Protein AF-E4ZX15-F1 (afdb_monomer_lite)

Structure (mmCIF, N/CA/C/O backbone):
data_AF-E4ZX15-F1
#
_entry.id   AF-E4ZX15-F1
#
loop_
_atom_site.group_PDB
_atom_site.id
_atom_site.type_symbol
_atom_site.label_atom_id
_atom_site.label_alt_id
_atom_site.label_comp_id
_atom_site.label_asym_id
_atom_site.label_entity_id
_atom_site.label_seq_id
_atom_site.pdbx_PDB_ins_code
_atom_site.Cartn_x
_atom_site.Cartn_y
_atom_site.Cartn_z
_atom_site.occupancy
_atom_site.B_iso_or_equiv
_atom_site.auth_seq_id
_atom_site.auth_comp_id
_atom_site.auth_asym_id
_atom_site.auth_atom_id
_atom_site.pdbx_PDB_model_num
ATOM 1 N N . MET A 1 1 ? 20.897 12.368 24.350 1.00 43.84 1 MET A N 1
ATOM 2 C CA . MET A 1 1 ? 19.955 13.493 24.181 1.00 43.84 1 MET A CA 1
ATOM 3 C C . MET A 1 1 ? 19.300 13.450 22.805 1.00 43.84 1 MET A C 1
ATOM 5 O O . MET A 1 1 ? 18.087 13.381 22.788 1.00 43.84 1 MET A O 1
ATOM 9 N N . ALA A 1 2 ? 20.048 13.284 21.706 1.00 43.22 2 ALA A N 1
ATOM 10 C CA . ALA A 1 2 ? 19.483 13.157 20.349 1.00 43.22 2 ALA A CA 1
ATOM 11 C C . ALA A 1 2 ? 18.476 11.998 20.122 1.00 43.22 2 ALA A C 1
ATOM 13 O O . ALA A 1 2 ? 17.538 12.157 19.352 1.00 43.22 2 ALA A O 1
ATOM 14 N N . GLN A 1 3 ? 18.641 10.848 20.795 1.00 33.16 3 GLN A N 1
ATOM 15 C CA . GLN A 1 3 ? 17.731 9.695 20.651 1.00 33.16 3 GLN A CA 1
ATOM 16 C C . GLN A 1 3 ? 16.353 9.931 21.302 1.00 33.16 3 GLN A C 1
ATOM 18 O O . GLN A 1 3 ? 15.339 9.491 20.790 1.00 33.16 3 GLN A O 1
ATOM 23 N N . ALA A 1 4 ? 16.313 10.660 22.421 1.00 35.94 4 ALA A N 1
ATOM 24 C CA . ALA A 1 4 ? 15.062 10.930 23.132 1.00 35.94 4 ALA A CA 1
ATOM 25 C C . ALA A 1 4 ? 14.226 12.013 22.428 1.00 35.94 4 ALA A C 1
ATOM 27 O O . ALA A 1 4 ? 13.005 11.924 22.418 1.00 35.94 4 ALA A O 1
ATOM 28 N N . GLU A 1 5 ? 14.884 12.994 21.794 1.00 37.41 5 GLU A N 1
ATOM 29 C CA . GLU A 1 5 ? 14.212 13.991 20.946 1.00 37.41 5 GLU A CA 1
ATOM 30 C C . GLU A 1 5 ? 13.582 13.348 19.706 1.00 37.41 5 GLU A C 1
ATOM 32 O O . GLU A 1 5 ? 12.468 13.702 19.341 1.00 37.41 5 GLU A O 1
ATOM 37 N N . THR A 1 6 ? 14.248 12.366 19.089 1.00 49.47 6 THR A N 1
ATOM 38 C CA . THR A 1 6 ? 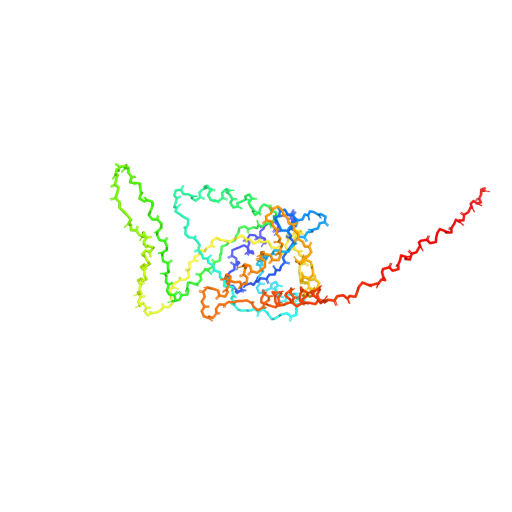13.695 11.643 17.932 1.00 49.47 6 THR A CA 1
ATOM 39 C C . THR A 1 6 ? 12.515 10.750 18.316 1.00 49.47 6 THR A C 1
ATOM 41 O O . THR A 1 6 ? 11.537 10.703 17.575 1.00 49.47 6 THR A O 1
ATOM 44 N N . ASP A 1 7 ? 12.554 10.114 19.489 1.00 39.72 7 ASP A N 1
ATOM 45 C CA . ASP A 1 7 ? 11.459 9.272 19.985 1.00 39.72 7 ASP A CA 1
ATOM 46 C C . ASP A 1 7 ? 10.204 10.092 20.369 1.00 39.72 7 ASP A C 1
ATOM 48 O O . ASP A 1 7 ? 9.082 9.676 20.074 1.00 39.72 7 ASP A O 1
ATOM 52 N N . GLU A 1 8 ? 10.362 11.278 20.976 1.00 44.56 8 GLU A N 1
ATOM 53 C CA . GLU A 1 8 ? 9.238 12.188 21.280 1.00 44.56 8 GLU A CA 1
ATOM 54 C C . GLU A 1 8 ? 8.624 12.800 20.016 1.00 44.56 8 GLU A C 1
ATOM 56 O O . GLU A 1 8 ? 7.400 12.915 19.907 1.00 44.56 8 GLU A O 1
ATOM 61 N N . GLN A 1 9 ? 9.457 13.150 19.036 1.00 48.94 9 GLN A N 1
ATOM 62 C CA . GLN A 1 9 ? 9.001 13.684 17.754 1.00 48.94 9 GLN A CA 1
ATOM 63 C C . GLN A 1 9 ? 8.236 12.617 16.958 1.00 48.94 9 GLN A C 1
ATOM 65 O O . GLN A 1 9 ? 7.168 12.902 16.420 1.00 48.94 9 GLN A O 1
ATOM 70 N N . HIS A 1 10 ? 8.699 11.363 17.006 1.00 42.91 10 HIS A N 1
ATOM 71 C CA . HIS A 1 10 ? 8.007 10.215 16.424 1.00 42.91 10 HIS A CA 1
ATOM 72 C C . HIS A 1 10 ? 6.658 9.930 17.103 1.00 42.91 10 HIS A C 1
ATOM 74 O O . HIS A 1 10 ? 5.668 9.661 16.428 1.00 42.91 10 HIS A O 1
ATOM 80 N N . ALA A 1 11 ? 6.583 10.024 18.435 1.00 44.97 11 ALA A N 1
ATOM 81 C CA . ALA A 1 11 ? 5.337 9.840 19.183 1.00 44.97 11 ALA A CA 1
ATOM 82 C C . ALA A 1 11 ? 4.295 10.936 18.888 1.00 44.97 11 ALA A C 1
ATOM 84 O O . ALA A 1 11 ? 3.103 10.646 18.790 1.00 44.97 11 ALA A O 1
ATOM 85 N N . HIS A 1 12 ? 4.734 12.181 18.696 1.00 52.91 12 HIS A N 1
ATOM 86 C CA . HIS A 1 12 ? 3.853 13.280 18.299 1.00 52.91 12 HIS A CA 1
ATOM 87 C C . HIS A 1 12 ? 3.396 13.158 16.835 1.00 52.91 12 HIS A C 1
ATOM 89 O O . HIS A 1 12 ? 2.226 13.390 16.533 1.00 52.91 12 HIS A O 1
ATOM 95 N N . GLU A 1 13 ? 4.287 12.747 15.925 1.00 49.19 13 GLU A N 1
ATOM 96 C CA . GLU A 1 13 ? 3.916 12.376 14.552 1.00 49.19 13 GLU A CA 1
ATOM 97 C C . GLU A 1 13 ? 2.889 11.238 14.540 1.00 49.19 13 GLU A C 1
ATOM 99 O O . GLU A 1 13 ? 2.007 11.237 13.685 1.00 49.19 13 GLU A O 1
ATOM 104 N N . ILE A 1 14 ? 2.960 10.317 15.512 1.00 48.56 14 ILE A N 1
ATOM 105 C CA . ILE A 1 14 ? 2.021 9.203 15.650 1.00 48.56 14 ILE A CA 1
ATOM 106 C C . ILE A 1 14 ? 0.605 9.660 16.037 1.00 48.56 14 ILE A C 1
ATOM 108 O O . ILE A 1 14 ? -0.391 9.209 15.470 1.00 48.56 14 ILE A O 1
ATOM 112 N N . GLU A 1 15 ? 0.487 10.558 17.015 1.00 50.06 15 GLU A N 1
ATOM 113 C CA . GLU A 1 15 ? -0.823 11.038 17.475 1.00 50.06 15 GLU A CA 1
ATOM 114 C C . GLU A 1 15 ? -1.482 12.023 16.500 1.00 50.06 15 GLU A C 1
ATOM 116 O O . GLU A 1 15 ? -2.710 12.083 16.447 1.00 50.06 15 GLU A O 1
ATOM 121 N N . ALA A 1 16 ? -0.689 12.752 15.708 1.00 52.84 16 ALA A N 1
ATOM 122 C CA . ALA A 1 16 ? -1.181 13.684 14.692 1.00 52.84 16 ALA A CA 1
ATOM 123 C C . ALA A 1 16 ? -1.513 13.014 13.342 1.00 52.84 16 ALA A C 1
ATOM 125 O O . ALA A 1 16 ? -2.129 13.643 12.473 1.00 52.84 16 ALA A O 1
ATOM 126 N N . PHE A 1 17 ? -1.098 11.757 13.142 1.00 46.78 17 PHE A N 1
ATOM 127 C CA . PHE A 1 17 ? -1.321 11.030 11.895 1.00 46.78 17 PHE A CA 1
ATOM 128 C C . PHE A 1 17 ? -2.824 10.775 11.680 1.00 46.78 17 PHE A C 1
ATOM 130 O O . PHE A 1 17 ? -3.471 10.121 12.498 1.00 46.78 17 PHE A O 1
ATOM 137 N N . GLY A 1 18 ? -3.397 11.277 10.579 1.00 45.66 18 GLY A N 1
ATOM 138 C CA . GLY A 1 18 ? -4.831 11.160 10.289 1.00 45.66 18 GLY A CA 1
ATOM 139 C C . GLY A 1 18 ? -5.700 12.384 10.558 1.00 45.66 18 GLY A C 1
ATOM 140 O O . GLY A 1 18 ? -6.861 12.394 10.152 1.00 45.66 18 GLY A O 1
ATOM 141 N N . GLU A 1 19 ? -5.180 13.440 11.187 1.00 52.03 19 GLU A N 1
ATOM 142 C CA . GLU A 1 19 ? -5.943 14.690 11.353 1.00 52.03 19 GLU A CA 1
ATOM 143 C C . GLU A 1 19 ? -5.899 15.606 10.115 1.00 52.03 19 GLU A C 1
ATOM 145 O O . GLU A 1 19 ? -6.663 16.569 10.035 1.00 52.03 19 GLU A O 1
ATOM 150 N N . LYS A 1 20 ? -5.006 15.335 9.152 1.00 48.12 20 LYS A N 1
ATOM 151 C CA . LYS A 1 20 ? -4.665 16.265 8.061 1.00 48.12 20 LYS A CA 1
ATOM 152 C C . LYS A 1 20 ? -4.503 15.587 6.698 1.00 48.12 20 LYS A C 1
ATOM 154 O O . LYS A 1 20 ? -3.483 15.802 6.053 1.00 48.12 20 LYS A O 1
ATOM 159 N N . ASP A 1 21 ? -5.513 14.824 6.283 1.00 46.50 21 ASP A N 1
ATOM 160 C CA . ASP A 1 21 ? -5.619 14.149 4.981 1.00 46.50 21 ASP A CA 1
ATOM 161 C C . ASP A 1 21 ? -4.369 13.302 4.616 1.00 46.50 21 ASP A C 1
ATOM 163 O O . ASP A 1 21 ? -3.310 13.814 4.262 1.00 46.50 21 ASP A O 1
ATOM 167 N N . ASP A 1 22 ? -4.477 11.976 4.689 1.00 55.69 22 ASP A N 1
ATOM 168 C CA . ASP A 1 22 ? -3.354 11.062 4.408 1.00 55.69 22 ASP A CA 1
ATOM 169 C C . ASP A 1 22 ? -3.411 10.518 2.966 1.00 55.69 22 ASP A C 1
ATOM 171 O O . ASP A 1 22 ? -4.500 10.467 2.389 1.00 55.69 22 ASP A O 1
ATOM 175 N N . PHE A 1 23 ? -2.272 10.072 2.401 1.00 56.72 23 PHE A N 1
ATOM 176 C CA . PHE A 1 23 ? -2.131 9.605 0.999 1.00 56.72 23 PHE A CA 1
ATOM 177 C C . PHE A 1 23 ? -1.243 8.383 0.826 1.00 56.72 23 PHE A C 1
ATOM 179 O O . PHE A 1 23 ? -0.447 8.072 1.703 1.00 56.72 23 PHE A O 1
ATOM 186 N N . TRP A 1 24 ? -1.334 7.728 -0.336 1.00 52.00 24 TRP A N 1
ATOM 187 C CA . TRP A 1 24 ? -0.510 6.570 -0.680 1.00 52.00 24 TRP A CA 1
ATOM 188 C C . TRP A 1 24 ? 0.796 6.946 -1.376 1.00 52.00 24 TRP A C 1
ATOM 190 O O . TRP A 1 24 ? 0.823 7.781 -2.276 1.00 52.00 24 TRP A O 1
ATOM 200 N N . ILE A 1 25 ? 1.859 6.221 -1.038 1.00 51.66 25 ILE A N 1
ATOM 201 C CA . ILE A 1 25 ? 3.085 6.148 -1.833 1.00 51.66 25 ILE A CA 1
ATOM 202 C C . ILE A 1 25 ? 3.559 4.692 -1.881 1.00 51.66 25 ILE A C 1
ATOM 204 O O . ILE A 1 25 ? 3.346 3.929 -0.940 1.00 51.66 25 ILE A O 1
ATOM 208 N N . PHE A 1 26 ? 4.176 4.262 -2.979 1.00 55.59 26 PHE A N 1
ATOM 209 C CA . PHE A 1 26 ? 4.672 2.889 -3.106 1.00 55.59 26 PHE A CA 1
ATOM 210 C C . PHE A 1 26 ? 6.066 2.757 -2.473 1.00 55.59 26 PHE A C 1
ATOM 212 O O . PHE A 1 26 ? 7.065 3.217 -3.025 1.00 55.59 26 PHE A O 1
ATOM 219 N N . GLY A 1 27 ? 6.129 2.104 -1.314 1.00 55.69 27 GLY A N 1
ATOM 220 C CA . GLY A 1 27 ? 7.349 1.715 -0.610 1.00 55.69 27 GLY A CA 1
ATOM 221 C C . GLY A 1 27 ? 7.975 0.418 -1.136 1.00 55.69 27 GLY A C 1
ATOM 222 O O . GLY A 1 27 ? 7.467 -0.233 -2.050 1.00 55.69 27 GLY A O 1
ATOM 223 N N . TYR A 1 28 ? 9.117 0.050 -0.566 1.00 57.28 28 TYR A N 1
ATOM 224 C CA . TYR A 1 28 ? 9.873 -1.166 -0.872 1.00 57.28 28 TYR A CA 1
ATOM 225 C C . TYR A 1 28 ? 9.271 -2.395 -0.163 1.00 57.28 28 TYR A C 1
ATOM 227 O O . TYR A 1 28 ? 8.769 -2.283 0.951 1.00 57.28 28 TYR A O 1
ATOM 235 N N . GLY A 1 29 ? 9.319 -3.575 -0.793 1.00 66.19 29 GLY A N 1
ATOM 236 C CA . GLY A 1 29 ? 8.893 -4.829 -0.156 1.00 66.19 29 GLY A CA 1
ATOM 237 C C . GLY A 1 29 ? 9.655 -6.046 -0.680 1.00 66.19 29 GLY A C 1
ATOM 238 O O . GLY A 1 29 ? 9.540 -6.386 -1.855 1.00 66.19 29 GLY A O 1
ATOM 239 N N . GLU A 1 30 ? 10.411 -6.721 0.182 1.00 76.75 30 GLU A N 1
ATOM 240 C CA . GLU A 1 30 ? 11.356 -7.785 -0.206 1.00 76.75 30 GLU A CA 1
ATOM 241 C C . GLU A 1 30 ? 10.983 -9.197 0.262 1.00 76.75 30 GLU A C 1
ATOM 243 O O . GLU A 1 30 ? 11.665 -10.151 -0.081 1.00 76.75 30 GLU A O 1
ATOM 248 N N . ASP A 1 31 ? 9.906 -9.360 1.024 1.00 75.81 31 ASP A N 1
ATOM 249 C CA . ASP A 1 31 ? 9.558 -10.632 1.675 1.00 75.81 31 ASP A CA 1
ATOM 250 C C . ASP A 1 31 ? 8.148 -11.139 1.333 1.00 75.81 31 ASP A C 1
ATOM 252 O O . ASP A 1 31 ? 7.800 -12.293 1.590 1.00 75.81 31 ASP A O 1
ATOM 256 N N . HIS A 1 32 ? 7.340 -10.299 0.686 1.00 81.69 32 HIS A N 1
ATOM 257 C CA . HIS A 1 32 ? 6.004 -10.660 0.218 1.00 81.69 32 HIS A CA 1
ATOM 258 C C . HIS A 1 32 ? 5.884 -10.618 -1.301 1.00 81.69 32 HIS A C 1
ATOM 260 O O . HIS A 1 32 ? 5.546 -11.620 -1.932 1.00 81.69 32 HIS A O 1
ATOM 266 N N . ARG A 1 33 ? 6.127 -9.446 -1.896 1.00 91.19 33 ARG A N 1
ATOM 267 C CA . ARG A 1 33 ? 5.926 -9.175 -3.332 1.00 91.19 33 ARG A CA 1
ATOM 268 C C . ARG A 1 33 ? 7.235 -9.020 -4.109 1.00 91.19 33 ARG A C 1
ATOM 270 O O . ARG A 1 33 ? 7.204 -8.699 -5.290 1.00 91.19 33 ARG A O 1
ATOM 277 N N . GLY A 1 34 ? 8.362 -9.290 -3.465 1.00 90.50 34 GLY A N 1
ATOM 278 C CA . GLY A 1 34 ? 9.684 -9.343 -4.074 1.00 90.50 34 GLY A CA 1
ATOM 279 C C . GLY A 1 34 ? 10.604 -10.280 -3.304 1.00 90.50 34 GLY A C 1
ATOM 280 O O . GLY A 1 34 ? 10.134 -11.070 -2.484 1.00 90.50 34 GLY A O 1
ATOM 281 N N . THR A 1 35 ? 11.896 -10.155 -3.579 1.00 89.81 35 THR A N 1
ATOM 282 C CA . THR A 1 35 ? 13.005 -10.749 -2.816 1.00 89.81 35 THR A CA 1
ATOM 283 C C . THR A 1 35 ? 14.019 -9.653 -2.463 1.00 89.81 35 THR A C 1
ATOM 285 O O . THR A 1 35 ? 13.933 -8.567 -3.044 1.00 89.81 35 THR A O 1
ATOM 288 N N . PRO A 1 36 ? 15.003 -9.897 -1.579 1.00 88.62 36 PRO A N 1
ATOM 289 C CA . PRO A 1 36 ? 16.082 -8.934 -1.334 1.00 88.62 36 PRO A CA 1
ATOM 290 C C . PRO A 1 36 ? 16.848 -8.535 -2.609 1.00 88.62 36 PRO A C 1
ATOM 292 O O . PRO A 1 36 ? 17.244 -7.386 -2.779 1.00 88.62 36 PRO A O 1
ATOM 295 N N . GLU A 1 37 ? 17.020 -9.464 -3.553 1.00 88.88 37 GLU A N 1
ATOM 296 C CA . GLU A 1 37 ? 17.718 -9.231 -4.827 1.00 88.88 37 GLU A CA 1
ATOM 297 C C . GLU A 1 37 ? 16.820 -8.570 -5.886 1.00 88.88 37 GLU A C 1
ATOM 299 O O . GLU A 1 37 ? 17.302 -7.863 -6.773 1.00 88.88 37 GLU A O 1
ATOM 304 N N . ALA A 1 38 ? 15.508 -8.803 -5.807 1.00 87.44 38 ALA A N 1
ATOM 305 C CA . ALA A 1 38 ? 14.502 -8.277 -6.721 1.00 87.44 38 ALA A CA 1
ATOM 306 C C . ALA A 1 38 ? 13.302 -7.727 -5.928 1.00 87.44 38 ALA A C 1
ATOM 308 O O . ALA A 1 38 ? 12.227 -8.341 -5.898 1.00 87.44 38 ALA A O 1
ATOM 309 N N . PRO A 1 39 ? 13.462 -6.569 -5.265 1.00 91.50 39 PRO A N 1
ATOM 310 C CA . PRO A 1 39 ? 12.451 -6.052 -4.360 1.00 91.50 39 PRO A CA 1
ATOM 311 C C . PRO A 1 39 ? 11.198 -5.620 -5.114 1.00 91.50 39 PRO A C 1
ATOM 313 O O . PRO A 1 39 ? 11.246 -5.026 -6.197 1.00 91.50 39 PRO A O 1
ATOM 316 N N . GLY A 1 40 ? 10.056 -5.906 -4.511 1.00 93.00 40 GLY A N 1
ATOM 317 C CA . GLY A 1 40 ? 8.755 -5.433 -4.935 1.00 93.00 40 GLY A CA 1
ATOM 318 C C . GLY A 1 40 ? 8.487 -4.006 -4.471 1.00 93.00 40 GLY A C 1
ATOM 319 O O . GLY A 1 40 ? 9.346 -3.297 -3.930 1.00 93.00 40 GLY A O 1
ATOM 320 N N . ARG A 1 41 ? 7.258 -3.580 -4.729 1.00 93.62 41 ARG A N 1
ATOM 321 C CA . ARG A 1 41 ? 6.684 -2.287 -4.402 1.00 93.62 41 ARG A CA 1
ATOM 322 C C . ARG A 1 41 ? 5.292 -2.500 -3.830 1.00 93.62 41 ARG A C 1
ATOM 324 O O . ARG A 1 41 ? 4.438 -3.121 -4.465 1.00 93.62 41 ARG A O 1
ATOM 331 N N . VAL A 1 42 ? 5.084 -2.006 -2.621 1.00 90.44 42 VAL A N 1
ATOM 332 C CA . VAL A 1 42 ? 3.824 -2.104 -1.874 1.00 90.44 42 VAL A CA 1
ATOM 333 C C . VAL A 1 42 ? 3.439 -0.720 -1.382 1.00 90.44 42 VAL A C 1
ATOM 335 O O . VAL A 1 42 ? 4.309 0.124 -1.215 1.00 90.44 42 VAL A O 1
ATOM 338 N N . VAL A 1 43 ? 2.154 -0.447 -1.186 1.00 90.12 43 VAL A N 1
ATOM 339 C CA . VAL A 1 43 ? 1.725 0.882 -0.735 1.00 90.12 43 VAL A CA 1
ATOM 340 C C . VAL A 1 43 ? 2.029 1.091 0.747 1.00 90.12 43 VAL A C 1
ATOM 342 O O . VAL A 1 43 ? 1.876 0.179 1.554 1.00 90.12 43 VAL A O 1
ATOM 345 N N . THR A 1 44 ? 2.392 2.315 1.100 1.00 88.38 44 THR A N 1
ATOM 346 C CA . THR A 1 44 ? 2.378 2.854 2.460 1.00 88.38 44 THR A CA 1
ATOM 347 C C . THR A 1 44 ? 1.621 4.180 2.456 1.00 88.38 44 THR A C 1
ATOM 349 O O . THR A 1 44 ? 1.329 4.727 1.390 1.00 88.38 44 THR A O 1
ATOM 352 N N . LEU A 1 45 ? 1.287 4.684 3.641 1.00 86.69 45 LEU A N 1
ATOM 353 C CA . LEU A 1 45 ? 0.653 5.983 3.817 1.00 86.69 45 LEU A CA 1
ATOM 354 C C . LEU A 1 45 ? 1.681 7.047 4.218 1.00 86.69 45 LEU A C 1
ATOM 356 O O . LEU A 1 45 ? 2.584 6.780 5.006 1.00 86.69 45 LEU A O 1
ATOM 360 N N . ILE A 1 46 ? 1.518 8.265 3.715 1.00 85.44 46 ILE A N 1
ATOM 361 C CA . ILE A 1 46 ? 2.258 9.450 4.155 1.00 85.44 46 ILE A CA 1
ATOM 362 C C . ILE A 1 46 ? 1.296 10.609 4.402 1.00 85.44 46 ILE A C 1
ATOM 364 O O . ILE A 1 46 ? 0.243 10.702 3.771 1.00 85.44 46 ILE A O 1
ATOM 368 N N . SER A 1 47 ? 1.653 11.486 5.338 1.00 83.88 47 SER A N 1
ATOM 369 C CA . SER A 1 47 ? 0.857 12.674 5.649 1.00 83.88 47 SER A CA 1
ATOM 370 C C . SER A 1 47 ? 0.915 13.693 4.507 1.00 83.88 47 SER A C 1
ATOM 372 O O . SER A 1 47 ? 1.915 13.765 3.782 1.00 83.88 47 SER A O 1
ATOM 374 N N . LYS A 1 48 ? -0.117 14.544 4.380 1.00 83.19 48 LYS A N 1
ATOM 375 C CA . LYS A 1 48 ? -0.104 15.686 3.447 1.00 83.19 48 LYS A CA 1
ATOM 376 C C . LYS A 1 48 ? 1.143 16.556 3.604 1.00 83.19 48 LYS A C 1
ATOM 378 O O . LYS A 1 48 ? 1.741 16.960 2.615 1.00 83.19 48 LYS A O 1
ATOM 383 N N . GLU A 1 49 ? 1.522 16.828 4.850 1.00 85.06 49 GLU A N 1
ATOM 384 C CA . GLU A 1 49 ? 2.674 17.666 5.182 1.00 85.06 49 GLU A CA 1
ATOM 385 C C . GLU A 1 49 ? 3.974 17.078 4.639 1.00 85.06 49 GLU A C 1
ATOM 387 O O . GLU A 1 49 ? 4.761 17.802 4.038 1.00 85.06 49 GLU A O 1
ATOM 392 N N . HIS A 1 50 ? 4.175 15.763 4.777 1.00 85.50 50 HIS A N 1
ATOM 393 C CA . HIS A 1 50 ? 5.336 15.114 4.185 1.00 85.50 50 HIS A CA 1
ATOM 394 C C . HIS A 1 50 ? 5.252 15.110 2.657 1.00 85.50 50 HIS A C 1
ATOM 396 O O . HIS A 1 50 ? 6.243 15.423 2.003 1.00 85.50 50 HIS A O 1
ATOM 402 N N . TRP A 1 51 ? 4.076 14.831 2.081 1.00 85.75 51 TRP A N 1
ATOM 403 C CA . TRP A 1 51 ? 3.873 14.899 0.630 1.00 85.75 51 TRP A CA 1
ATOM 404 C C . TRP A 1 51 ? 4.280 16.255 0.051 1.00 85.75 51 TRP A C 1
ATOM 406 O O . TRP A 1 51 ? 4.942 16.302 -0.977 1.00 85.75 51 TRP A O 1
ATOM 416 N N . ASP A 1 52 ? 3.927 17.360 0.708 1.00 87.81 52 ASP A N 1
ATOM 417 C CA . ASP A 1 52 ? 4.258 18.711 0.234 1.00 87.81 52 ASP A CA 1
ATOM 418 C C . ASP A 1 52 ? 5.764 19.012 0.213 1.00 87.81 52 ASP A C 1
ATOM 420 O O . ASP A 1 52 ? 6.188 19.991 -0.402 1.00 87.81 52 ASP A O 1
ATOM 424 N N . THR A 1 53 ? 6.581 18.170 0.851 1.00 89.50 53 THR A N 1
ATOM 425 C CA . THR A 1 53 ? 8.048 18.230 0.755 1.00 89.50 53 THR A CA 1
ATOM 426 C C . THR A 1 53 ? 8.615 17.418 -0.412 1.00 89.50 53 THR A C 1
ATOM 428 O O . THR A 1 53 ? 9.798 17.548 -0.727 1.00 89.50 53 THR A O 1
ATOM 431 N N . LEU A 1 54 ? 7.794 16.576 -1.041 1.00 86.62 54 LEU A N 1
ATOM 432 C CA . LEU A 1 54 ? 8.180 15.660 -2.105 1.00 86.62 54 LEU A CA 1
ATOM 433 C C . LEU A 1 54 ? 7.854 16.239 -3.489 1.00 86.62 54 LEU A C 1
ATOM 435 O O . LEU A 1 54 ? 6.841 16.905 -3.689 1.00 86.62 54 LEU A O 1
ATOM 439 N N . GLU A 1 55 ? 8.701 15.931 -4.469 1.00 86.88 55 GLU A N 1
ATOM 440 C CA . GLU A 1 55 ? 8.444 16.227 -5.880 1.00 86.88 55 GLU A CA 1
ATOM 441 C C . GLU A 1 55 ? 7.892 14.964 -6.556 1.00 86.88 55 GLU A C 1
ATOM 443 O O . GLU A 1 55 ? 8.638 14.033 -6.861 1.00 86.88 55 GLU A O 1
ATOM 448 N N . ASP A 1 56 ? 6.572 14.910 -6.748 1.00 85.44 56 ASP A N 1
ATOM 449 C CA . ASP A 1 56 ? 5.870 13.801 -7.407 1.00 85.44 56 ASP A CA 1
ATOM 450 C C . ASP A 1 56 ? 5.073 14.307 -8.619 1.00 85.44 56 ASP A C 1
ATOM 452 O O . ASP A 1 56 ? 4.680 15.473 -8.700 1.00 85.44 56 ASP A O 1
ATOM 456 N N . THR A 1 57 ? 4.842 13.423 -9.589 1.00 84.31 57 THR A N 1
ATOM 457 C CA . THR A 1 57 ? 4.088 13.735 -10.810 1.00 84.31 57 THR A CA 1
ATOM 458 C C . THR A 1 57 ? 2.580 13.810 -10.583 1.00 84.31 57 THR A C 1
ATOM 460 O O . THR A 1 57 ? 1.870 14.398 -11.399 1.00 84.31 57 THR A O 1
ATOM 463 N N . HIS A 1 58 ? 2.080 13.184 -9.520 1.00 85.75 58 HIS A N 1
ATOM 464 C CA . HIS A 1 58 ? 0.668 13.172 -9.165 1.00 85.75 58 HIS A CA 1
ATOM 465 C C . HIS A 1 58 ? 0.334 14.330 -8.228 1.00 85.75 58 HIS A C 1
ATOM 467 O O . HIS A 1 58 ? 1.186 14.863 -7.520 1.00 85.75 58 HIS A O 1
ATOM 473 N N . GLN A 1 59 ? -0.936 14.719 -8.198 1.00 82.38 59 GLN A N 1
ATOM 474 C CA . GLN A 1 59 ? -1.423 15.630 -7.169 1.00 82.38 59 GLN A CA 1
ATOM 475 C C . GLN A 1 59 ? -1.753 14.832 -5.907 1.00 82.38 59 GLN A C 1
ATOM 477 O O . GLN A 1 59 ? -2.273 13.719 -5.990 1.00 82.38 59 GLN A O 1
ATOM 482 N N . ALA A 1 60 ? -1.493 15.415 -4.736 1.00 78.25 60 ALA A N 1
ATOM 483 C CA . ALA A 1 60 ? -2.049 14.876 -3.501 1.00 78.25 60 ALA A CA 1
ATOM 484 C C . ALA A 1 60 ? -3.577 14.867 -3.599 1.00 78.25 60 ALA A C 1
ATOM 486 O O . ALA A 1 60 ? -4.176 15.832 -4.083 1.00 78.25 60 ALA A O 1
ATOM 487 N N . THR A 1 61 ? -4.215 13.804 -3.114 1.00 78.19 61 THR A N 1
ATOM 488 C CA . THR A 1 61 ? -5.677 13.788 -3.012 1.00 78.19 61 THR A CA 1
ATOM 489 C C . THR A 1 61 ? -6.100 14.544 -1.736 1.00 78.19 61 THR A C 1
ATOM 491 O O . THR A 1 61 ? -5.316 15.300 -1.169 1.00 78.19 61 THR A O 1
ATOM 494 N N . HIS A 1 62 ? -7.337 14.388 -1.261 1.00 77.38 62 HIS A N 1
ATOM 495 C CA . HIS A 1 62 ? -7.761 14.894 0.063 1.00 77.38 62 HIS A CA 1
ATOM 496 C C . HIS A 1 62 ? -8.235 13.776 0.998 1.00 77.38 62 HIS A C 1
ATOM 498 O O . HIS A 1 62 ? -8.748 14.031 2.080 1.00 77.38 62 HIS A O 1
ATOM 504 N N . ARG A 1 63 ? -8.191 12.523 0.541 1.00 85.19 63 ARG A N 1
ATOM 505 C CA . ARG A 1 63 ? -8.632 11.365 1.313 1.00 85.19 63 ARG A CA 1
ATOM 506 C C . ARG A 1 63 ? -8.051 10.094 0.733 1.00 85.19 63 ARG A C 1
ATOM 508 O O . ARG A 1 63 ? -7.898 9.970 -0.479 1.00 85.19 63 ARG A O 1
ATOM 515 N N . VAL A 1 64 ? -7.918 9.103 1.597 1.00 88.31 64 VAL A N 1
ATOM 516 C CA . VAL A 1 64 ? -7.640 7.726 1.212 1.00 88.31 64 VAL A CA 1
ATOM 517 C C . VAL A 1 64 ? -8.893 6.878 1.374 1.00 88.31 64 VAL A 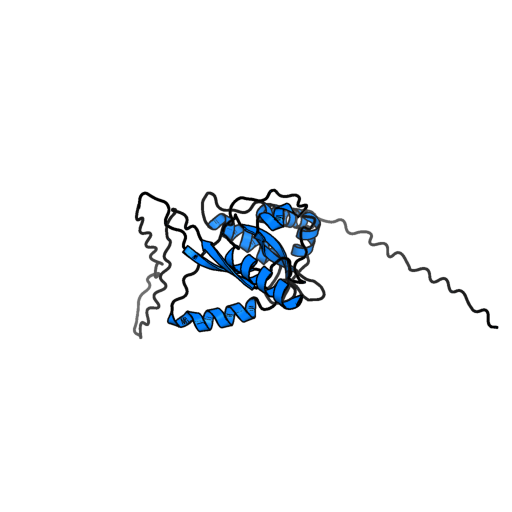C 1
ATOM 519 O O . VAL A 1 64 ? -9.545 6.878 2.420 1.00 88.31 64 VAL A O 1
ATOM 522 N N . TRP A 1 65 ? -9.228 6.134 0.323 1.00 91.12 65 TRP A N 1
ATOM 523 C CA . TRP A 1 65 ? -10.272 5.119 0.378 1.00 91.12 65 TRP A CA 1
ATOM 524 C C . TRP A 1 65 ? -9.717 3.816 0.947 1.00 91.12 65 TRP A C 1
ATOM 526 O O . TRP A 1 65 ? -8.638 3.361 0.578 1.00 91.12 65 TRP A O 1
ATOM 536 N N . GLY A 1 66 ? -10.480 3.189 1.835 1.00 91.06 66 GLY A N 1
ATOM 537 C CA . GLY A 1 66 ? -10.103 1.926 2.452 1.00 91.06 66 GLY A CA 1
ATOM 538 C C . GLY A 1 66 ? -11.278 1.265 3.159 1.00 91.06 66 GLY A C 1
ATOM 539 O O . GLY A 1 66 ? -12.425 1.702 3.050 1.00 91.06 66 GLY A O 1
ATOM 540 N N . ALA A 1 67 ? -10.982 0.208 3.907 1.00 90.44 67 ALA A N 1
ATOM 541 C CA . ALA A 1 67 ? -11.958 -0.506 4.716 1.00 90.44 67 ALA A CA 1
ATOM 542 C C . ALA A 1 67 ? -11.476 -0.603 6.165 1.00 90.44 67 ALA A C 1
ATOM 544 O O . ALA A 1 67 ? -10.326 -0.953 6.423 1.00 90.44 67 ALA A O 1
ATOM 545 N N . ALA A 1 68 ? -12.382 -0.346 7.107 1.00 88.06 68 ALA A N 1
ATOM 546 C CA . ALA A 1 68 ? -12.152 -0.594 8.522 1.00 88.06 68 ALA A CA 1
ATOM 547 C C . ALA A 1 68 ? -12.712 -1.969 8.913 1.00 88.06 68 ALA A C 1
ATOM 549 O O . ALA A 1 68 ? -13.874 -2.282 8.648 1.00 88.06 68 ALA A O 1
ATOM 550 N N . TYR A 1 69 ? -11.895 -2.780 9.585 1.00 86.69 69 TYR A N 1
ATOM 551 C CA . TYR A 1 69 ? -12.287 -4.104 10.065 1.00 86.69 69 TYR A CA 1
ATOM 552 C C . TYR A 1 69 ? -12.516 -4.078 11.574 1.00 86.69 69 TYR A C 1
ATOM 554 O O . TYR A 1 69 ? -11.637 -3.702 12.348 1.00 86.69 69 TYR A O 1
ATOM 562 N N . HIS A 1 70 ? -13.691 -4.529 12.013 1.00 87.19 70 HIS A N 1
ATOM 563 C CA . HIS A 1 70 ? -13.958 -4.740 13.431 1.00 87.19 70 HIS A CA 1
ATOM 564 C C . HIS A 1 70 ? -13.463 -6.125 13.859 1.00 87.19 70 HIS A C 1
ATOM 566 O O . HIS A 1 70 ? -14.002 -7.150 13.435 1.00 87.19 70 HIS A O 1
ATOM 572 N N . ILE A 1 71 ? -12.458 -6.153 14.732 1.00 82.31 71 ILE A N 1
ATOM 573 C CA . ILE A 1 71 ? -11.948 -7.389 15.326 1.00 82.31 71 ILE A CA 1
ATOM 574 C C . ILE A 1 71 ? -12.747 -7.676 16.605 1.00 82.31 71 ILE A C 1
ATOM 576 O O . ILE A 1 71 ? -12.707 -6.870 17.538 1.00 82.31 71 ILE A O 1
ATOM 580 N N . PRO A 1 72 ? -13.453 -8.820 16.706 1.00 85.44 72 PRO A N 1
ATOM 581 C CA . PRO A 1 72 ? -14.147 -9.187 17.933 1.00 85.44 72 PRO A CA 1
ATOM 582 C C . PRO A 1 72 ? -13.183 -9.209 19.119 1.00 85.44 72 PRO A C 1
ATOM 584 O O 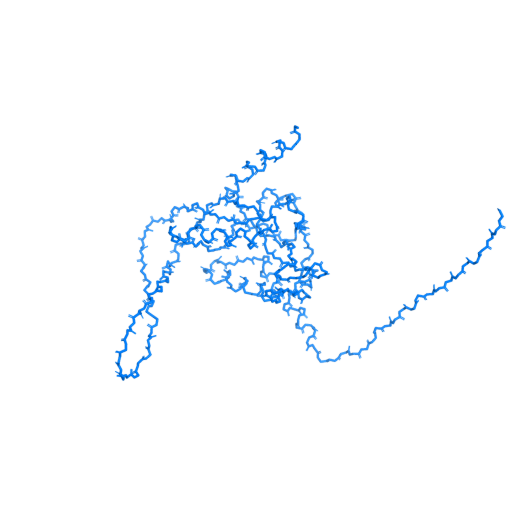. PRO A 1 72 ? -12.109 -9.802 19.021 1.00 85.44 72 PRO A O 1
ATOM 587 N N . ARG A 1 73 ? -13.588 -8.629 20.257 1.00 87.38 73 ARG A N 1
ATOM 588 C CA . ARG A 1 73 ? -12.747 -8.486 21.461 1.00 87.38 73 ARG A CA 1
ATOM 589 C C . ARG A 1 73 ? -11.941 -9.751 21.831 1.00 87.38 73 ARG A C 1
ATOM 591 O O . ARG A 1 73 ? -10.751 -9.599 22.088 1.00 87.38 73 ARG A O 1
ATOM 598 N N . PRO A 1 74 ? -12.501 -10.981 21.800 1.00 90.88 74 PRO A N 1
ATOM 599 C CA . PRO A 1 74 ? -11.737 -12.191 22.128 1.00 90.88 74 PRO A CA 1
ATOM 600 C C . PRO A 1 74 ? -10.582 -12.511 21.166 1.00 90.88 74 PRO A C 1
ATOM 602 O O . PRO A 1 74 ? -9.688 -13.265 21.526 1.00 90.88 74 PRO A O 1
ATOM 605 N N . LYS A 1 75 ? -10.599 -11.966 19.943 1.00 86.69 75 LYS A N 1
ATOM 606 C CA . LYS A 1 75 ? -9.594 -12.208 18.899 1.00 86.69 75 LYS A CA 1
ATOM 607 C C . LYS A 1 75 ? -8.559 -11.091 18.773 1.00 86.69 75 LYS A C 1
ATOM 609 O O . LYS A 1 75 ? -7.622 -11.242 18.001 1.00 86.69 75 LYS A O 1
ATOM 614 N N . VAL A 1 76 ? -8.706 -9.986 19.510 1.00 83.12 76 VAL A N 1
ATOM 615 C CA . VAL A 1 76 ? -7.842 -8.802 19.353 1.00 83.12 76 VAL A CA 1
ATOM 616 C C . VAL A 1 76 ? -6.371 -9.140 19.569 1.00 83.12 76 VAL A C 1
ATOM 618 O O . VAL A 1 76 ? -5.561 -8.786 18.724 1.00 83.12 76 VAL A O 1
ATOM 621 N N . ALA A 1 77 ? -6.031 -9.858 20.644 1.00 83.19 77 ALA A N 1
ATOM 622 C CA . ALA A 1 77 ? -4.640 -10.217 20.929 1.00 83.19 77 ALA A CA 1
ATOM 623 C C . ALA A 1 77 ? -4.030 -11.079 19.812 1.00 83.19 77 ALA A C 1
ATOM 625 O O . ALA A 1 77 ? -2.980 -10.739 19.283 1.00 83.19 77 ALA A O 1
ATOM 626 N N . GLN A 1 78 ? -4.744 -12.129 19.392 1.00 87.81 78 GLN A N 1
ATOM 627 C CA . GLN A 1 78 ? -4.301 -13.035 18.330 1.00 87.81 78 GLN A CA 1
ATOM 628 C C . GLN A 1 78 ? -4.128 -12.319 16.984 1.00 87.81 78 GLN A C 1
ATOM 630 O O . GLN A 1 78 ? -3.153 -12.546 16.276 1.00 87.81 78 GLN A O 1
ATOM 635 N N . VAL A 1 79 ? -5.090 -11.474 16.601 1.00 82.94 79 VAL A N 1
ATOM 636 C CA . VAL A 1 79 ? -5.019 -10.744 15.330 1.00 82.94 79 VAL A CA 1
ATOM 637 C C . VAL A 1 79 ? -3.908 -9.701 15.375 1.00 82.94 79 VAL A C 1
ATOM 639 O O . VAL A 1 79 ? -3.208 -9.543 14.384 1.00 82.94 79 VAL A O 1
ATOM 642 N N . ARG A 1 80 ? -3.713 -9.027 16.512 1.00 84.19 80 ARG A N 1
ATOM 643 C CA . ARG A 1 80 ? -2.627 -8.060 16.680 1.00 84.19 80 ARG A CA 1
ATOM 644 C C . ARG A 1 80 ? -1.260 -8.726 16.564 1.00 84.19 80 ARG A C 1
ATOM 646 O O . ARG A 1 80 ? -0.453 -8.257 15.785 1.00 84.19 80 ARG A O 1
ATOM 653 N N . GLU A 1 81 ? -1.045 -9.850 17.243 1.00 86.12 81 GLU A N 1
ATOM 654 C CA . GLU A 1 81 ? 0.204 -10.615 17.137 1.00 86.12 81 GLU A CA 1
ATOM 655 C C . GLU A 1 81 ? 0.491 -11.048 15.691 1.00 86.12 81 GLU A C 1
ATOM 657 O O . GLU A 1 81 ? 1.608 -10.908 15.203 1.00 86.12 81 GLU A O 1
ATOM 662 N N . TYR A 1 82 ? -0.536 -11.508 14.969 1.00 82.56 82 TYR A N 1
ATOM 663 C CA . TYR A 1 82 ? -0.404 -11.840 13.551 1.00 82.56 82 TYR A CA 1
ATOM 664 C C . TYR A 1 82 ? -0.036 -10.623 12.683 1.00 82.56 82 TYR A C 1
ATOM 666 O O . TYR A 1 82 ? 0.818 -10.737 11.803 1.00 82.56 82 TYR A O 1
ATOM 674 N N . LEU A 1 83 ? -0.676 -9.471 12.908 1.00 83.88 83 LEU A N 1
ATOM 675 C CA . LEU A 1 83 ? -0.396 -8.247 12.153 1.00 83.88 83 LEU A CA 1
ATOM 676 C C . LEU A 1 83 ? 0.991 -7.683 12.480 1.00 83.88 83 LEU A C 1
ATOM 678 O O . LEU A 1 83 ? 1.699 -7.292 11.564 1.00 83.88 83 LEU A O 1
ATOM 682 N N . ASP A 1 84 ? 1.423 -7.732 13.739 1.00 81.81 84 ASP A N 1
ATOM 683 C CA . ASP A 1 84 ? 2.754 -7.272 14.152 1.00 81.81 84 ASP A CA 1
ATOM 684 C C . ASP A 1 84 ? 3.873 -8.069 13.450 1.00 81.81 84 ASP A C 1
ATOM 686 O O . ASP A 1 84 ? 4.897 -7.502 13.080 1.00 81.81 84 ASP A O 1
ATOM 690 N N . ILE A 1 85 ? 3.665 -9.369 13.195 1.00 78.81 85 ILE A N 1
ATOM 691 C CA . ILE A 1 85 ? 4.596 -10.190 12.400 1.00 78.81 85 ILE A CA 1
ATOM 692 C C . ILE A 1 85 ? 4.552 -9.804 10.920 1.00 78.81 85 ILE A C 1
ATOM 694 O O . ILE A 1 85 ? 5.592 -9.749 10.269 1.00 78.81 85 ILE A O 1
ATOM 698 N N . ARG A 1 86 ? 3.358 -9.572 10.366 1.00 76.75 86 ARG A N 1
ATOM 699 C CA . ARG A 1 86 ? 3.205 -9.252 8.939 1.00 76.75 86 ARG A CA 1
ATOM 700 C C . ARG A 1 86 ? 3.829 -7.905 8.581 1.00 76.75 86 ARG A C 1
ATOM 702 O O . ARG A 1 86 ? 4.334 -7.743 7.482 1.00 76.75 86 ARG A O 1
ATOM 709 N N . GLU A 1 87 ? 3.790 -6.959 9.508 1.00 77.44 87 GLU A N 1
ATOM 710 C CA . GLU A 1 87 ? 4.218 -5.576 9.294 1.00 77.44 87 GLU A CA 1
ATOM 711 C C . GLU A 1 87 ? 5.603 -5.293 9.928 1.00 77.44 87 GLU A C 1
ATOM 713 O O . GLU A 1 87 ? 6.015 -4.145 10.091 1.00 77.44 87 GLU A O 1
ATOM 718 N N . ILE A 1 88 ? 6.350 -6.352 10.272 1.00 74.88 88 ILE A N 1
ATOM 719 C CA . ILE A 1 88 ? 7.614 -6.306 11.030 1.00 74.88 88 ILE A CA 1
ATOM 720 C C . ILE A 1 88 ? 8.726 -5.481 10.359 1.00 74.88 88 ILE A C 1
ATOM 722 O O . ILE A 1 88 ? 9.640 -5.007 11.035 1.00 74.88 88 ILE A O 1
ATOM 726 N N . ASN A 1 89 ? 8.644 -5.250 9.046 1.00 71.31 89 ASN A N 1
ATOM 727 C CA . ASN A 1 89 ? 9.661 -4.531 8.275 1.00 71.31 89 ASN A CA 1
ATOM 728 C C . ASN A 1 89 ? 9.493 -3.000 8.348 1.00 71.31 89 ASN A C 1
ATOM 730 O O . ASN A 1 89 ? 9.452 -2.295 7.341 1.00 71.31 89 ASN A O 1
ATOM 734 N N . GLY A 1 90 ? 9.394 -2.472 9.568 1.00 70.38 90 GLY A N 1
ATOM 735 C CA . GLY A 1 90 ? 9.441 -1.032 9.834 1.00 70.38 90 GLY A CA 1
ATOM 736 C C . GLY A 1 90 ? 8.125 -0.281 9.623 1.00 70.38 90 GLY A C 1
ATOM 737 O O . GLY A 1 90 ? 8.144 0.938 9.435 1.00 70.38 90 GLY A O 1
ATOM 738 N N . TYR A 1 91 ? 6.983 -0.971 9.640 1.00 78.75 91 TYR A N 1
ATOM 739 C CA . TYR A 1 91 ? 5.693 -0.297 9.759 1.00 78.75 91 TYR A CA 1
ATOM 740 C C . TYR A 1 91 ? 5.409 0.003 11.234 1.00 78.75 91 TYR A C 1
ATOM 742 O O . TYR A 1 91 ? 5.505 -0.868 12.098 1.00 78.75 91 TYR A O 1
ATOM 750 N N . SER A 1 92 ? 5.014 1.240 11.514 1.00 81.94 92 SER A N 1
ATOM 751 C CA . SER A 1 92 ? 4.602 1.693 12.840 1.00 81.94 92 SER A CA 1
ATOM 752 C C . SER A 1 92 ? 3.080 1.694 12.958 1.00 81.94 92 SER A C 1
ATOM 754 O O . SER A 1 92 ? 2.362 1.970 11.994 1.00 81.94 92 SER A O 1
ATOM 756 N N . ILE A 1 93 ? 2.577 1.403 14.158 1.00 82.56 93 ILE A N 1
ATOM 757 C CA . ILE A 1 93 ? 1.149 1.507 14.468 1.00 82.56 93 ILE A CA 1
ATOM 758 C C . ILE A 1 93 ? 0.765 2.979 14.624 1.00 82.56 93 ILE A C 1
ATOM 760 O O . ILE A 1 93 ? 1.380 3.703 15.401 1.00 82.56 93 ILE A O 1
ATOM 764 N N . GLN A 1 94 ? -0.308 3.368 13.945 1.00 83.62 94 GLN A N 1
ATOM 765 C CA . GLN A 1 94 ? -0.907 4.696 13.963 1.00 83.62 94 GLN A CA 1
ATOM 766 C C . GLN A 1 94 ? -2.405 4.628 14.259 1.00 83.62 94 GLN A C 1
ATOM 768 O O . GLN A 1 94 ? -3.040 3.586 14.060 1.00 83.62 94 GLN A O 1
ATOM 773 N N . PHE A 1 95 ? -2.986 5.735 14.728 1.00 83.94 95 PHE A N 1
ATOM 774 C CA . PHE A 1 95 ? -4.428 5.845 14.959 1.00 83.94 95 PHE A CA 1
ATOM 775 C C . PHE A 1 95 ? -5.034 7.007 14.177 1.00 83.94 95 PHE A C 1
ATOM 777 O O . PHE A 1 95 ? -4.877 8.150 14.576 1.00 83.94 95 PHE A O 1
ATOM 784 N N . THR A 1 96 ? -5.818 6.699 13.145 1.00 83.12 96 THR A N 1
ATOM 785 C CA . THR A 1 96 ? -6.422 7.690 12.238 1.00 83.12 96 THR A CA 1
ATOM 786 C C . THR A 1 96 ? -7.959 7.642 12.298 1.00 83.12 96 THR A C 1
ATOM 788 O O . THR A 1 96 ? -8.535 6.564 12.527 1.00 83.12 96 THR A O 1
ATOM 791 N N . PRO A 1 97 ? -8.673 8.775 12.148 1.00 88.00 97 PRO A N 1
ATOM 792 C CA . PRO A 1 97 ? -10.122 8.782 11.988 1.00 88.00 97 PRO A CA 1
ATOM 793 C C . PRO A 1 97 ? -10.545 8.145 10.653 1.00 88.00 97 PRO A C 1
ATOM 795 O O . PRO A 1 97 ? -10.289 8.650 9.567 1.00 88.00 97 PRO A O 1
ATOM 798 N N . PHE A 1 98 ? -11.292 7.047 10.726 1.00 87.50 98 PHE A N 1
ATOM 799 C CA . PHE A 1 98 ? -11.987 6.462 9.586 1.00 87.50 98 PHE A CA 1
ATOM 800 C C . PHE A 1 98 ? -13.363 7.106 9.426 1.00 87.50 98 PHE A C 1
ATOM 802 O O . PHE A 1 98 ? -14.177 7.068 10.349 1.00 87.50 98 PHE A O 1
ATOM 809 N N . HIS A 1 99 ? -13.649 7.652 8.247 1.00 88.81 99 HIS A N 1
ATOM 810 C CA . HIS A 1 99 ? -14.934 8.268 7.918 1.00 88.81 99 HIS A CA 1
ATOM 811 C C . HIS A 1 99 ? -15.807 7.275 7.136 1.00 88.81 99 HIS A C 1
ATOM 813 O O . HIS A 1 99 ? -15.561 7.068 5.945 1.00 88.81 99 HIS A O 1
ATOM 819 N N . PRO A 1 100 ? -16.827 6.643 7.754 1.00 87.19 100 PRO A N 1
ATOM 820 C CA . PRO A 1 100 ? -17.657 5.678 7.049 1.00 87.19 100 PRO A CA 1
ATOM 821 C C . PRO A 1 100 ? -18.481 6.366 5.962 1.00 87.19 100 PRO A C 1
ATOM 823 O O . PRO A 1 100 ? -19.060 7.434 6.171 1.00 87.19 100 PRO A O 1
ATOM 826 N N . THR A 1 101 ? -18.573 5.732 4.801 1.00 81.12 101 THR A N 1
ATOM 827 C CA . THR A 1 101 ? -19.390 6.240 3.702 1.00 81.12 101 THR A CA 1
ATOM 828 C C . THR A 1 101 ? -20.862 5.975 4.021 1.00 81.12 101 THR A C 1
ATOM 830 O O . THR A 1 101 ? -21.226 4.908 4.515 1.00 81.12 101 THR A O 1
ATOM 833 N N . SER A 1 102 ? -21.752 6.930 3.729 1.00 65.81 102 SER A N 1
ATOM 834 C CA . SER A 1 102 ? -23.203 6.736 3.920 1.00 65.81 102 SER A CA 1
ATOM 835 C C . SER A 1 102 ? -23.814 5.694 2.964 1.00 65.81 102 SER A C 1
ATOM 837 O O . SER A 1 102 ? -25.018 5.442 2.999 1.00 65.81 102 SER A O 1
ATOM 839 N N . SER A 1 103 ? -23.010 5.071 2.098 1.00 54.69 103 SER A N 1
ATOM 840 C CA . SER A 1 103 ? -23.439 4.053 1.146 1.00 54.69 103 SER A CA 1
ATOM 841 C C . SER A 1 103 ? -23.334 2.647 1.744 1.00 54.69 103 SER A C 1
ATOM 843 O O . SER A 1 103 ? -22.257 2.074 1.835 1.00 54.69 103 SER A O 1
ATOM 845 N N . THR A 1 104 ? -24.498 2.097 2.096 1.00 45.28 104 THR A N 1
ATOM 846 C CA . THR A 1 104 ? -24.801 0.675 2.343 1.00 45.28 104 THR A CA 1
ATOM 847 C C . THR A 1 104 ? -23.788 -0.082 3.212 1.00 45.28 104 THR A C 1
ATOM 849 O O . THR A 1 104 ? -22.875 -0.737 2.713 1.00 45.28 104 THR A O 1
ATOM 852 N N . SER A 1 105 ? -24.017 -0.100 4.530 1.00 42.84 105 SER A N 1
ATOM 853 C CA . SER A 1 105 ? -23.349 -1.061 5.414 1.00 42.84 105 SER A CA 1
ATOM 854 C C . SER A 1 105 ? -23.708 -2.483 4.971 1.00 42.84 105 SER A C 1
ATOM 856 O O . SER A 1 105 ? -24.825 -2.958 5.175 1.00 42.84 105 SER A O 1
ATOM 858 N N . THR A 1 106 ? -22.770 -3.161 4.312 1.00 41.81 106 THR A N 1
ATOM 859 C CA . THR A 1 106 ? -22.899 -4.583 4.000 1.00 41.81 106 THR A CA 1
ATOM 860 C C . THR A 1 106 ? -22.333 -5.353 5.180 1.00 41.81 106 THR A C 1
ATOM 862 O O . THR A 1 106 ? -21.137 -5.618 5.256 1.00 41.81 106 THR A O 1
ATOM 865 N N . THR A 1 107 ? -23.185 -5.693 6.146 1.00 43.44 107 THR A N 1
ATOM 866 C CA . THR A 1 107 ? -22.794 -6.625 7.207 1.00 43.44 107 THR A CA 1
ATOM 867 C C . THR A 1 107 ? -22.775 -8.040 6.628 1.00 43.44 107 THR A C 1
ATOM 869 O O . THR A 1 107 ? -23.822 -8.635 6.380 1.00 43.44 107 THR A O 1
ATOM 872 N N . ILE A 1 108 ? -21.583 -8.590 6.390 1.00 43.97 108 ILE A N 1
ATOM 873 C CA . ILE A 1 108 ? -21.418 -10.007 6.047 1.00 43.97 108 ILE A CA 1
ATOM 874 C C . ILE A 1 108 ? -21.358 -10.793 7.359 1.00 43.97 108 ILE A C 1
ATOM 876 O O . ILE A 1 108 ? -20.310 -10.899 7.991 1.00 43.97 108 ILE A O 1
ATOM 880 N N . THR A 1 109 ? -22.497 -11.329 7.796 1.00 40.94 109 THR A N 1
ATOM 881 C CA . THR A 1 109 ? -22.547 -12.258 8.931 1.00 40.94 109 THR A CA 1
ATOM 882 C C . THR A 1 109 ? -22.378 -13.685 8.417 1.00 40.94 109 THR A C 1
ATOM 884 O O . THR A 1 109 ? -23.302 -14.268 7.856 1.00 40.94 109 THR A O 1
ATOM 887 N N . SER A 1 110 ? -21.196 -14.272 8.600 1.00 39.03 110 SER A N 1
ATOM 888 C CA . SER A 1 110 ? -20.989 -15.706 8.387 1.00 39.03 110 SER A CA 1
ATOM 889 C C . SER A 1 110 ? -21.500 -16.480 9.608 1.00 39.03 110 SER A C 1
ATOM 891 O O . SER A 1 110 ? -20.817 -16.547 10.631 1.00 39.03 110 SER A O 1
ATOM 893 N N . HIS A 1 111 ? -22.697 -17.063 9.522 1.00 39.16 111 HIS A N 1
ATOM 894 C CA . HIS A 1 111 ? -23.137 -18.072 10.485 1.00 39.16 111 HIS A CA 1
ATOM 895 C C . HIS A 1 111 ? -22.671 -19.453 10.014 1.00 39.16 111 HIS A C 1
ATOM 897 O O . HIS A 1 111 ? -23.175 -19.977 9.025 1.00 39.16 111 HIS A O 1
ATOM 903 N N . SER A 1 112 ? -21.711 -20.044 10.730 1.00 39.09 112 SER A N 1
ATOM 904 C CA . SER A 1 112 ? -21.429 -21.478 10.627 1.00 39.09 112 SER A CA 1
ATOM 905 C C . SER A 1 112 ? -22.602 -22.232 11.249 1.00 39.09 112 SER A C 1
ATOM 907 O O . SER A 1 112 ? -22.726 -22.274 12.472 1.00 39.09 112 SER A O 1
ATOM 909 N N . THR A 1 113 ? -23.486 -22.806 10.434 1.00 36.12 113 THR A N 1
ATOM 910 C CA . THR A 1 113 ? -24.442 -23.808 10.916 1.00 36.12 113 THR A CA 1
ATOM 911 C C . THR A 1 113 ? -23.716 -25.138 11.047 1.00 36.12 113 THR A C 1
ATOM 913 O O . THR A 1 113 ? -23.476 -25.823 10.056 1.00 36.12 113 THR A O 1
ATOM 916 N N . SER A 1 114 ? -23.363 -25.502 12.277 1.00 39.91 114 SER A N 1
ATOM 917 C CA . SER A 1 114 ? -23.092 -26.890 12.635 1.00 39.91 114 SER A CA 1
ATOM 918 C C . SER A 1 114 ? -24.414 -27.660 12.577 1.00 39.91 114 SER A C 1
ATOM 920 O O . SER A 1 114 ? -25.244 -27.525 13.476 1.00 39.91 114 SER A O 1
ATOM 922 N N . VAL A 1 115 ? -24.629 -28.421 11.506 1.00 35.56 115 VAL A N 1
ATOM 923 C CA . VAL A 1 115 ? -25.708 -29.412 11.421 1.00 35.56 115 VAL A CA 1
ATOM 924 C C . VAL A 1 115 ? -25.082 -30.799 11.399 1.00 35.56 115 VAL A C 1
ATOM 926 O O . VAL A 1 115 ? -24.336 -31.141 10.484 1.00 35.56 115 VAL A O 1
ATOM 929 N N . ASP A 1 116 ? -25.348 -31.551 12.463 1.00 32.91 116 ASP A N 1
ATOM 930 C CA . ASP A 1 116 ? -25.072 -32.980 12.552 1.00 32.91 116 ASP A CA 1
ATOM 931 C C . ASP A 1 116 ? -26.128 -33.766 11.744 1.00 32.91 116 ASP A C 1
ATOM 933 O O . ASP A 1 116 ? -27.225 -33.272 11.478 1.00 32.91 116 ASP A O 1
ATOM 937 N N . ALA A 1 117 ? -25.744 -34.956 11.292 1.00 37.91 117 ALA A N 1
ATOM 938 C CA . ALA A 1 117 ? -26.271 -35.690 10.141 1.00 37.91 117 ALA A CA 1
ATOM 939 C C . ALA A 1 117 ? -27.762 -36.102 10.181 1.00 37.91 117 ALA A C 1
ATOM 941 O O . ALA A 1 117 ? -28.250 -36.581 11.199 1.00 37.91 117 ALA A O 1
ATOM 942 N N . THR A 1 118 ? -28.451 -36.059 9.026 1.00 31.12 118 THR A N 1
ATOM 943 C CA . THR A 1 118 ? -28.994 -37.236 8.289 1.00 31.12 118 THR A CA 1
ATOM 944 C C . THR A 1 118 ? -29.854 -36.834 7.068 1.00 31.12 118 THR A C 1
ATOM 946 O O . THR A 1 118 ? -30.691 -35.948 7.146 1.00 31.12 118 THR A O 1
ATOM 949 N N . GLU A 1 119 ? -29.582 -37.511 5.944 1.00 34.22 119 GLU A N 1
ATOM 950 C CA . GLU A 1 119 ? -30.382 -37.760 4.723 1.00 34.22 119 GLU A CA 1
ATOM 951 C C . GLU A 1 119 ? -31.202 -36.669 3.980 1.00 34.22 119 GLU A C 1
ATOM 953 O O . GLU A 1 119 ? -32.181 -36.117 4.461 1.00 34.22 119 GLU A O 1
ATOM 958 N N . ALA A 1 120 ? -30.858 -36.562 2.683 1.00 34.56 120 ALA A N 1
ATOM 959 C CA . ALA A 1 120 ? -31.699 -36.290 1.508 1.00 34.56 120 ALA A CA 1
ATOM 960 C C . ALA A 1 120 ? -32.441 -34.939 1.381 1.00 34.56 120 ALA A C 1
ATOM 962 O O . ALA A 1 120 ? -33.560 -34.789 1.846 1.00 34.56 120 ALA A O 1
ATOM 963 N N . GLN A 1 121 ? -31.892 -34.029 0.560 1.00 32.50 121 GLN A N 1
ATOM 964 C CA . GLN A 1 121 ? -32.494 -33.521 -0.696 1.00 32.50 121 GLN A CA 1
ATOM 965 C C . GLN A 1 121 ? -31.782 -32.250 -1.190 1.00 32.50 121 GLN A C 1
ATOM 967 O O . GLN A 1 121 ? -31.430 -31.357 -0.426 1.00 32.50 121 GLN A O 1
ATOM 972 N N . GLN A 1 122 ? -31.582 -32.185 -2.509 1.00 47.62 122 GLN A N 1
ATOM 973 C CA . GLN A 1 122 ? -31.090 -31.028 -3.256 1.00 47.62 122 GLN A CA 1
ATOM 974 C C . GLN A 1 122 ? -31.859 -29.750 -2.900 1.00 47.62 122 GLN A C 1
ATOM 976 O O . GLN A 1 122 ? -33.022 -29.642 -3.265 1.00 47.62 122 GLN A O 1
ATOM 981 N N . THR A 1 123 ? -31.193 -28.750 -2.316 1.00 31.64 123 THR A N 1
ATOM 982 C CA . THR A 1 123 ? -31.486 -27.329 -2.572 1.00 31.64 123 THR A CA 1
ATOM 983 C C . THR A 1 123 ? -30.218 -26.489 -2.381 1.00 31.64 123 THR A C 1
ATOM 985 O O . THR A 1 123 ? -29.454 -26.665 -1.435 1.00 31.64 123 THR A O 1
ATOM 988 N N . SER A 1 124 ? -29.957 -25.588 -3.325 1.00 37.00 124 SER A N 1
ATOM 989 C CA . SER A 1 124 ? -28.864 -24.614 -3.307 1.00 37.00 124 SER A CA 1
ATOM 990 C C . SER A 1 124 ? -29.024 -23.634 -2.137 1.00 37.00 124 SER A C 1
ATOM 992 O O . SER A 1 124 ? -29.916 -22.783 -2.169 1.00 37.00 124 SER A O 1
ATOM 994 N N . ALA A 1 125 ? -28.164 -23.731 -1.120 1.00 34.12 125 ALA A N 1
ATOM 995 C CA . ALA A 1 125 ? -28.117 -22.797 0.003 1.00 34.12 125 ALA A CA 1
ATOM 996 C C . ALA A 1 125 ? -27.682 -21.401 -0.483 1.00 34.12 125 ALA A C 1
ATOM 998 O O . ALA A 1 125 ? -26.500 -21.117 -0.674 1.00 34.12 125 ALA A O 1
ATOM 999 N N . GLY A 1 126 ? -28.663 -20.538 -0.743 1.00 32.03 126 GLY A N 1
ATOM 1000 C CA . GLY A 1 126 ? -28.449 -19.159 -1.159 1.00 32.03 126 GLY A CA 1
ATOM 1001 C C . GLY A 1 126 ? -27.892 -18.306 -0.020 1.00 32.03 126 GLY A C 1
ATOM 1002 O O . GLY A 1 126 ? -28.460 -18.249 1.069 1.00 32.03 126 GLY A O 1
ATOM 1003 N N . ILE A 1 127 ? -26.800 -17.595 -0.298 1.00 40.28 127 ILE A N 1
ATOM 1004 C CA . ILE A 1 127 ? -26.281 -16.507 0.535 1.00 40.28 127 ILE A CA 1
ATOM 1005 C C . ILE A 1 127 ? -27.387 -15.451 0.672 1.00 40.28 127 ILE A C 1
ATOM 1007 O O . ILE A 1 127 ? -27.703 -14.749 -0.292 1.00 40.28 127 ILE A O 1
ATOM 1011 N N . ARG A 1 128 ? -27.993 -15.317 1.857 1.00 40.84 128 ARG A N 1
ATOM 1012 C CA . ARG A 1 128 ? -29.035 -14.310 2.093 1.00 40.84 128 ARG A CA 1
ATOM 1013 C C . ARG A 1 128 ? -28.395 -12.986 2.509 1.00 40.84 128 ARG A C 1
ATOM 1015 O O . ARG A 1 128 ? -28.046 -12.782 3.667 1.00 40.84 128 ARG A O 1
ATOM 1022 N N . ARG A 1 129 ? -28.224 -12.088 1.535 1.00 38.72 129 ARG A N 1
ATOM 1023 C CA . ARG A 1 129 ? -27.762 -10.709 1.749 1.00 38.72 129 ARG A CA 1
ATOM 1024 C C . ARG A 1 129 ? -28.887 -9.900 2.399 1.00 38.72 129 ARG A C 1
ATOM 1026 O O . ARG A 1 129 ? -29.924 -9.690 1.777 1.00 38.72 129 ARG A O 1
ATOM 1033 N N . HIS A 1 130 ? -28.689 -9.456 3.635 1.00 41.38 130 HIS A N 1
ATOM 1034 C CA . HIS A 1 130 ? -29.565 -8.486 4.287 1.00 41.38 130 HIS A CA 1
ATOM 1035 C C . HIS A 1 130 ? -28.907 -7.106 4.221 1.00 41.38 130 HIS A C 1
ATOM 1037 O O . HIS A 1 130 ? -27.965 -6.829 4.955 1.00 41.38 130 HIS A O 1
ATOM 1043 N N . SER A 1 131 ? -29.382 -6.248 3.319 1.00 39.03 131 SER A N 1
ATOM 1044 C CA . SER A 1 131 ? -29.040 -4.825 3.282 1.00 39.03 131 SER A CA 1
ATOM 1045 C C . SER A 1 131 ? -30.094 -4.046 4.067 1.00 39.03 131 SER A C 1
ATOM 1047 O O . SER A 1 131 ? -31.184 -3.771 3.571 1.00 39.03 131 SER A O 1
ATOM 1049 N N . THR A 1 132 ? -29.789 -3.704 5.318 1.00 38.94 132 THR A N 1
ATOM 1050 C CA . THR A 1 132 ? -30.645 -2.816 6.116 1.00 38.94 132 THR A CA 1
ATOM 1051 C C . THR A 1 132 ? -30.221 -1.375 5.850 1.00 38.94 132 THR A C 1
ATOM 1053 O O . THR A 1 132 ? -29.157 -0.945 6.288 1.00 38.94 132 THR A O 1
ATOM 1056 N N . ILE A 1 133 ? -31.038 -0.625 5.107 1.00 41.94 133 ILE A N 1
ATOM 1057 C CA . ILE A 1 133 ? -30.823 0.806 4.864 1.00 41.94 133 ILE A CA 1
ATOM 1058 C C . ILE A 1 133 ? -31.424 1.571 6.049 1.00 41.94 133 ILE A C 1
ATOM 1060 O O . ILE A 1 133 ? -32.641 1.704 6.145 1.00 41.94 133 ILE A O 1
ATOM 1064 N N . SER A 1 134 ? -30.582 2.060 6.959 1.00 43.91 134 SER A N 1
ATOM 1065 C CA . SER A 1 134 ? -30.999 3.018 7.987 1.00 43.91 134 SER A CA 1
ATOM 1066 C C . SER A 1 134 ? -30.598 4.419 7.526 1.00 43.91 134 SER A C 1
ATOM 1068 O O . SER A 1 134 ? -29.414 4.744 7.483 1.00 43.91 134 SER A O 1
ATOM 1070 N N . LEU A 1 135 ? -31.576 5.226 7.106 1.00 37.59 135 LEU A N 1
ATOM 1071 C CA . LEU A 1 135 ? -31.363 6.616 6.696 1.00 37.59 135 LEU A CA 1
ATOM 1072 C C . LEU A 1 135 ? -31.322 7.508 7.944 1.00 37.59 135 LEU A C 1
ATOM 1074 O O . LEU A 1 135 ? -32.342 8.055 8.357 1.00 37.59 135 LEU A O 1
ATOM 1078 N N . THR A 1 136 ? -30.151 7.657 8.560 1.00 47.06 136 THR A N 1
ATOM 1079 C CA . THR A 1 136 ? -29.902 8.748 9.513 1.00 47.06 136 THR A CA 1
ATOM 1080 C C . THR A 1 136 ? -29.480 10.005 8.745 1.00 47.06 136 THR A C 1
ATOM 1082 O O . THR A 1 136 ? -28.526 9.932 7.968 1.00 47.06 136 THR A O 1
ATOM 1085 N N . PRO A 1 137 ? -30.148 11.163 8.920 1.00 47.72 137 PRO A N 1
ATOM 1086 C CA . PRO A 1 137 ? -29.699 12.420 8.330 1.00 47.72 137 PRO A CA 1
ATOM 1087 C C . PRO A 1 137 ? -28.418 12.878 9.041 1.00 47.72 137 PRO A C 1
ATOM 1089 O O . PRO A 1 137 ? -28.462 13.324 10.184 1.00 47.72 137 PRO A O 1
ATOM 1092 N N . GLY A 1 138 ? -27.279 12.724 8.367 1.00 63.47 138 GLY A N 1
ATOM 1093 C CA . GLY A 1 138 ? -25.952 13.094 8.863 1.00 63.47 138 GLY A CA 1
ATOM 1094 C C . GLY A 1 138 ? -24.923 12.006 8.563 1.00 63.47 138 GLY A C 1
ATOM 1095 O O . GLY A 1 138 ? -25.220 10.819 8.701 1.00 63.47 138 GLY A O 1
ATOM 1096 N N . ALA A 1 139 ? -23.724 12.400 8.125 1.00 68.25 139 ALA A N 1
ATOM 1097 C CA . ALA A 1 139 ? -22.613 11.462 8.003 1.00 68.25 139 ALA A CA 1
ATOM 1098 C C . ALA A 1 139 ? -22.324 10.844 9.387 1.00 68.25 139 ALA A C 1
ATOM 1100 O O . ALA A 1 139 ? -22.345 11.575 10.384 1.00 68.25 139 ALA A O 1
ATOM 1101 N N . PRO A 1 140 ? -22.096 9.522 9.479 1.00 80.12 140 PRO A N 1
ATOM 1102 C CA . PRO A 1 140 ? -21.743 8.894 10.745 1.00 80.12 140 PRO A CA 1
ATOM 1103 C C . PRO A 1 140 ? -20.467 9.532 11.318 1.00 80.12 140 PRO A C 1
ATOM 1105 O O . PRO A 1 140 ? -19.596 9.951 10.548 1.00 80.12 140 PRO A O 1
ATOM 1108 N N . PRO A 1 141 ? -20.341 9.621 12.655 1.00 84.81 141 PRO A N 1
ATOM 1109 C CA . PRO A 1 141 ? -19.136 10.163 13.263 1.00 84.81 141 PRO A CA 1
ATOM 1110 C C . PRO A 1 141 ? -17.913 9.317 12.872 1.00 84.81 141 PRO A C 1
ATOM 1112 O O . PRO A 1 141 ? -18.051 8.100 12.685 1.00 84.81 141 PRO A O 1
ATOM 1115 N N . PRO A 1 142 ? -16.720 9.929 12.773 1.00 86.81 142 PRO A N 1
ATOM 1116 C CA . PRO A 1 142 ? -15.500 9.192 12.482 1.00 86.81 142 PRO A CA 1
ATOM 1117 C C . PRO A 1 142 ? -15.216 8.138 13.555 1.00 86.81 142 PRO A C 1
ATOM 1119 O O . PRO A 1 142 ? -15.484 8.337 14.743 1.00 86.81 142 PRO A O 1
ATOM 1122 N N . ILE A 1 143 ? -14.650 7.013 13.132 1.00 87.31 143 ILE A N 1
ATOM 1123 C CA . ILE A 1 143 ? -14.251 5.907 13.999 1.00 87.31 143 ILE A CA 1
ATOM 1124 C C . ILE A 1 143 ? -12.732 5.939 14.109 1.00 87.31 143 ILE A C 1
ATOM 1126 O O . ILE A 1 143 ? -12.043 5.843 13.103 1.00 87.31 143 ILE A O 1
ATOM 1130 N N . ARG A 1 144 ? -12.189 6.040 15.323 1.00 86.44 144 ARG A N 1
ATOM 1131 C CA . ARG A 1 144 ? -10.738 5.963 15.523 1.00 86.44 144 ARG A CA 1
ATOM 1132 C C . ARG A 1 144 ? -10.256 4.536 15.237 1.00 86.44 144 ARG A C 1
ATOM 1134 O O . ARG A 1 144 ? -10.642 3.604 15.946 1.00 86.44 144 ARG A O 1
ATOM 1141 N N . CYS A 1 145 ? -9.432 4.371 14.208 1.00 86.81 145 CYS A N 1
ATOM 1142 C CA . CYS A 1 145 ? -8.969 3.079 13.711 1.00 86.81 145 CYS A CA 1
ATOM 1143 C C . CYS A 1 145 ? -7.453 2.944 13.836 1.00 86.81 145 CYS A C 1
ATOM 1145 O O . CYS A 1 145 ? -6.724 3.914 13.675 1.00 86.81 145 CYS A O 1
ATOM 1147 N N . LEU A 1 146 ? -6.997 1.720 14.106 1.00 87.25 146 LEU A N 1
ATOM 1148 C CA . LEU A 1 146 ? -5.585 1.352 14.060 1.00 87.25 146 LEU A CA 1
ATOM 1149 C C . LEU A 1 146 ? -5.179 1.100 12.603 1.00 87.25 146 LEU A C 1
ATOM 1151 O O . LEU A 1 146 ? -5.874 0.361 11.903 1.00 87.25 146 LEU A O 1
ATOM 1155 N N . VAL A 1 147 ? -4.059 1.674 12.170 1.00 86.25 147 VAL A N 1
ATOM 1156 C CA . VAL A 1 147 ? -3.457 1.461 10.847 1.00 86.25 147 VAL A CA 1
ATOM 1157 C C . VAL A 1 147 ? -1.946 1.242 10.983 1.00 86.25 147 VAL A C 1
ATOM 1159 O O . VAL A 1 147 ? -1.325 1.790 11.886 1.00 86.25 147 VAL A O 1
ATOM 1162 N N . TYR A 1 148 ? -1.359 0.412 10.121 1.00 85.38 148 TYR A N 1
ATOM 1163 C CA . TYR A 1 148 ? 0.090 0.196 10.055 1.00 85.38 148 TYR A CA 1
ATOM 1164 C C . TYR A 1 148 ? 0.666 1.030 8.914 1.00 85.38 148 TYR A C 1
ATOM 1166 O O . TYR A 1 148 ? 0.132 0.991 7.805 1.00 85.38 148 TYR A O 1
ATOM 1174 N N . ILE A 1 149 ? 1.735 1.782 9.183 1.00 84.94 149 ILE A N 1
ATOM 1175 C CA . ILE A 1 149 ? 2.306 2.745 8.236 1.00 84.94 149 ILE A CA 1
ATOM 1176 C C . ILE A 1 149 ? 3.827 2.639 8.215 1.00 84.94 149 ILE A C 1
ATOM 1178 O O . ILE A 1 149 ? 4.480 2.818 9.241 1.00 84.94 149 ILE A O 1
ATOM 1182 N N . GLY A 1 150 ? 4.399 2.394 7.038 1.00 84.38 150 GLY A N 1
ATOM 1183 C CA . GLY A 1 150 ? 5.828 2.541 6.788 1.00 84.38 150 GLY A CA 1
ATOM 1184 C C . GLY A 1 150 ? 6.152 4.024 6.676 1.00 84.38 150 GLY A C 1
ATOM 1185 O O . GLY A 1 150 ? 5.990 4.607 5.603 1.00 84.38 150 GLY A O 1
ATOM 1186 N N . LEU A 1 151 ? 6.527 4.629 7.802 1.00 83.69 151 LEU A N 1
ATOM 1187 C CA . LEU A 1 151 ? 6.824 6.057 7.905 1.00 83.69 151 LEU A CA 1
ATOM 1188 C C . LEU A 1 151 ? 8.039 6.443 7.045 1.00 83.69 151 LEU A C 1
ATOM 1190 O O . LEU A 1 151 ? 8.865 5.579 6.753 1.00 83.69 151 LEU A O 1
ATOM 1194 N N . PRO A 1 152 ? 8.217 7.730 6.691 1.00 83.75 152 PRO A N 1
ATOM 1195 C CA . PRO A 1 152 ? 9.376 8.180 5.912 1.00 83.75 152 PRO A CA 1
ATOM 1196 C C . PRO A 1 152 ? 10.743 7.868 6.539 1.00 83.75 152 PRO A C 1
ATOM 1198 O O . PRO A 1 152 ? 11.748 7.811 5.838 1.00 83.75 152 PRO A O 1
ATOM 1201 N N . SER A 1 153 ? 10.795 7.651 7.856 1.00 83.50 153 SER A N 1
ATOM 1202 C CA . SER A 1 153 ? 11.995 7.206 8.571 1.00 83.50 153 SER A CA 1
ATOM 1203 C C . SER A 1 153 ? 12.321 5.718 8.378 1.00 83.50 153 SER A C 1
ATOM 1205 O O . SER A 1 153 ? 13.407 5.282 8.764 1.00 83.50 153 SER A O 1
ATOM 1207 N N . ASN A 1 154 ? 11.414 4.926 7.794 1.00 82.06 154 ASN A N 1
ATOM 1208 C CA . ASN A 1 154 ? 11.657 3.525 7.470 1.00 82.06 154 ASN A CA 1
ATOM 1209 C C . ASN A 1 154 ? 12.727 3.434 6.359 1.00 82.06 154 ASN A C 1
ATOM 1211 O O . ASN A 1 154 ? 12.538 4.025 5.299 1.00 82.06 154 ASN A O 1
ATOM 1215 N N . PRO A 1 155 ? 1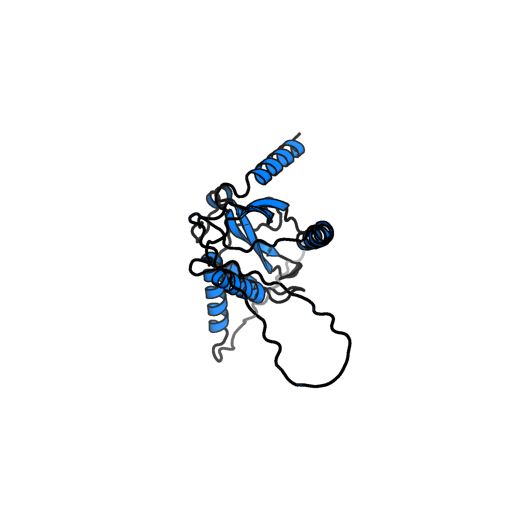3.814 2.655 6.529 1.00 84.00 155 PRO A N 1
ATOM 1216 C CA . PRO A 1 155 ? 14.827 2.449 5.485 1.00 84.00 155 PRO A CA 1
ATOM 1217 C C . PRO A 1 155 ? 14.288 1.897 4.153 1.00 84.00 155 PRO A C 1
ATOM 1219 O O . PRO A 1 155 ? 14.933 2.033 3.117 1.00 84.00 155 PRO A O 1
ATOM 1222 N N . GLN A 1 156 ? 13.116 1.261 4.177 1.00 82.62 156 GLN A N 1
ATOM 1223 C CA . GLN A 1 156 ? 12.394 0.748 3.011 1.00 82.62 156 GLN A CA 1
ATOM 1224 C C . GLN A 1 156 ? 11.518 1.824 2.329 1.00 82.62 156 GLN A C 1
ATOM 1226 O O . GLN A 1 156 ? 10.881 1.577 1.301 1.00 82.62 156 GLN A O 1
ATOM 1231 N N . PHE A 1 157 ? 11.475 3.043 2.862 1.00 85.19 157 PHE A N 1
ATOM 1232 C CA . PHE A 1 157 ? 10.829 4.173 2.214 1.00 85.19 157 PHE A CA 1
ATOM 1233 C C . PHE A 1 157 ? 11.720 4.720 1.094 1.00 85.19 157 PHE A C 1
ATOM 1235 O O . PHE A 1 157 ? 12.817 5.216 1.335 1.00 85.19 157 PHE A O 1
ATOM 1242 N N . LEU A 1 158 ? 11.247 4.636 -0.150 1.00 86.06 158 LEU A N 1
ATOM 1243 C CA . LEU A 1 158 ? 12.013 5.070 -1.327 1.00 86.06 158 LEU A CA 1
ATOM 1244 C C . LEU A 1 158 ? 11.640 6.470 -1.825 1.00 86.06 158 LEU A C 1
ATOM 1246 O O . LEU A 1 158 ? 12.263 6.956 -2.766 1.00 86.06 158 LEU A O 1
ATOM 1250 N N . GLY A 1 159 ? 10.628 7.100 -1.225 1.00 87.31 159 GLY A N 1
ATOM 1251 C CA . GLY A 1 159 ? 10.077 8.360 -1.711 1.00 87.31 159 GLY A CA 1
ATOM 1252 C C . GLY A 1 159 ? 9.451 8.258 -3.113 1.00 87.31 159 GLY A C 1
ATOM 1253 O O . GLY A 1 159 ? 9.132 7.155 -3.580 1.00 87.31 159 GLY A O 1
ATOM 1254 N N . PRO A 1 160 ? 9.252 9.412 -3.777 1.00 88.19 160 PRO A N 1
ATOM 1255 C CA . PRO A 1 160 ? 8.711 9.488 -5.129 1.00 88.19 160 PRO A CA 1
ATOM 1256 C C . PRO A 1 160 ? 9.598 8.751 -6.128 1.00 88.19 160 PRO A C 1
ATOM 1258 O O . PRO A 1 160 ? 10.827 8.827 -6.083 1.00 88.19 160 PRO A O 1
ATOM 1261 N N . GLN A 1 161 ? 8.972 8.046 -7.062 1.00 89.88 161 GLN A N 1
ATOM 1262 C CA . GLN A 1 161 ? 9.651 7.327 -8.138 1.00 89.88 161 GLN A CA 1
ATOM 1263 C C . GLN A 1 161 ? 8.987 7.674 -9.469 1.00 89.88 161 GLN A C 1
ATOM 1265 O O . GLN A 1 161 ? 7.782 7.907 -9.518 1.00 89.88 161 GLN A O 1
ATOM 1270 N N . ASP A 1 162 ? 9.756 7.644 -10.563 1.00 92.56 162 ASP A N 1
ATOM 1271 C CA . ASP A 1 162 ? 9.176 7.766 -11.903 1.00 92.56 162 ASP A CA 1
ATOM 1272 C C . ASP A 1 162 ? 8.109 6.668 -12.118 1.00 92.56 162 ASP A C 1
ATOM 1274 O O . ASP A 1 162 ? 8.423 5.478 -11.968 1.00 92.56 162 ASP A O 1
ATOM 1278 N N . PRO A 1 163 ? 6.869 7.022 -12.503 1.00 93.38 163 PRO A N 1
ATOM 1279 C CA . PRO A 1 163 ? 5.782 6.052 -12.616 1.00 93.38 163 PRO A CA 1
ATOM 1280 C C . PRO A 1 163 ? 6.028 4.937 -13.640 1.00 93.38 163 PRO A C 1
ATOM 1282 O O . PRO A 1 163 ? 5.540 3.821 -13.463 1.00 93.38 163 PRO A O 1
ATOM 1285 N N . ASN A 1 164 ? 6.795 5.185 -14.711 1.00 94.69 164 ASN A N 1
ATOM 1286 C CA . ASN A 1 164 ? 7.109 4.138 -15.689 1.00 94.69 164 ASN A CA 1
ATOM 1287 C C . ASN A 1 164 ? 8.142 3.154 -15.137 1.00 94.69 164 ASN A C 1
ATOM 1289 O O . ASN A 1 164 ? 7.992 1.943 -15.303 1.00 94.69 164 ASN A O 1
ATOM 1293 N N . MET A 1 165 ? 9.181 3.655 -14.470 1.00 93.75 165 MET A N 1
ATOM 1294 C CA . MET A 1 165 ? 10.170 2.824 -13.783 1.00 93.75 165 MET A CA 1
ATOM 1295 C C . MET A 1 165 ? 9.525 2.007 -12.664 1.00 93.75 165 MET A C 1
ATOM 1297 O O . MET A 1 165 ? 9.829 0.820 -12.514 1.00 93.75 165 MET A O 1
ATOM 1301 N N . LEU A 1 166 ? 8.595 2.614 -11.925 1.00 94.69 166 LEU A N 1
ATOM 1302 C CA . LEU A 1 166 ? 7.812 1.948 -10.893 1.00 94.69 166 LEU A CA 1
ATOM 1303 C C . LEU A 1 166 ? 6.939 0.830 -11.484 1.00 94.69 166 LEU A C 1
ATOM 1305 O O . LEU A 1 166 ? 6.998 -0.301 -11.001 1.00 94.69 166 LEU A O 1
ATOM 1309 N N . ALA A 1 167 ? 6.215 1.094 -12.576 1.00 96.44 167 ALA A N 1
ATOM 1310 C CA . ALA A 1 167 ? 5.424 0.081 -13.279 1.00 96.44 167 ALA A CA 1
ATOM 1311 C C . ALA A 1 167 ? 6.287 -1.092 -13.783 1.00 96.44 167 ALA A C 1
ATOM 1313 O O . ALA A 1 167 ? 5.953 -2.253 -13.547 1.00 96.44 167 ALA A O 1
ATOM 1314 N N . ARG A 1 168 ? 7.446 -0.814 -14.400 1.00 96.31 168 ARG A N 1
ATOM 1315 C CA . ARG A 1 168 ? 8.394 -1.861 -14.834 1.00 96.31 168 ARG A CA 1
ATOM 1316 C C . ARG A 1 168 ? 8.894 -2.702 -13.665 1.00 96.31 168 ARG A C 1
ATOM 1318 O O . ARG A 1 168 ? 8.985 -3.921 -13.786 1.00 96.31 168 ARG A O 1
ATOM 1325 N N . ARG A 1 169 ? 9.201 -2.070 -12.527 1.00 95.25 169 ARG A N 1
ATOM 1326 C CA . ARG A 1 169 ? 9.611 -2.790 -11.315 1.00 95.25 169 ARG A CA 1
ATOM 1327 C C . ARG A 1 169 ? 8.493 -3.702 -10.816 1.00 95.25 169 ARG A C 1
ATOM 1329 O O . ARG A 1 169 ? 8.756 -4.867 -10.555 1.00 95.25 169 ARG A O 1
ATOM 1336 N N . ILE A 1 170 ? 7.261 -3.200 -10.732 1.00 96.19 170 ILE A N 1
ATOM 1337 C CA . ILE A 1 170 ? 6.090 -3.982 -10.307 1.00 96.19 170 ILE A CA 1
ATOM 1338 C C . ILE A 1 170 ? 5.863 -5.190 -11.227 1.00 96.19 170 ILE A C 1
ATOM 1340 O O . ILE A 1 170 ? 5.552 -6.275 -10.747 1.00 96.19 170 ILE A O 1
ATOM 1344 N N . LEU A 1 171 ? 6.041 -5.037 -12.538 1.00 97.19 171 LEU A N 1
ATOM 1345 C CA . LEU A 1 171 ? 5.898 -6.148 -13.481 1.00 97.19 171 LEU A CA 1
ATOM 1346 C C . LEU A 1 171 ? 7.013 -7.196 -13.351 1.00 97.19 171 LEU A C 1
ATOM 1348 O O . LEU A 1 171 ? 6.756 -8.384 -13.525 1.00 97.19 171 LEU A O 1
ATOM 1352 N N . ALA A 1 172 ? 8.235 -6.772 -13.024 1.00 96.00 172 ALA A N 1
ATOM 1353 C CA . ALA A 1 172 ? 9.392 -7.659 -12.911 1.00 96.00 172 ALA A CA 1
ATOM 1354 C C . ALA A 1 172 ? 9.512 -8.374 -11.549 1.00 96.00 172 ALA A C 1
ATOM 1356 O O . ALA A 1 172 ? 10.270 -9.338 -11.435 1.00 96.00 172 ALA A O 1
ATOM 1357 N N . SER A 1 173 ? 8.809 -7.907 -10.512 1.00 96.38 173 SER A N 1
ATOM 1358 C CA . SER A 1 173 ? 8.978 -8.399 -9.139 1.00 96.38 173 SER A CA 1
ATOM 1359 C C . SER A 1 173 ? 7.970 -9.489 -8.750 1.00 96.38 173 SER A C 1
ATOM 1361 O O . SER A 1 173 ? 6.764 -9.408 -9.011 1.00 96.38 173 SER A O 1
ATOM 1363 N N . ARG A 1 174 ? 8.470 -10.514 -8.052 1.00 96.38 174 ARG A N 1
ATOM 1364 C CA . ARG A 1 174 ? 7.691 -11.619 -7.479 1.00 96.38 174 ARG A CA 1
ATOM 1365 C C . ARG A 1 174 ? 8.303 -12.038 -6.150 1.00 96.38 174 ARG A C 1
ATOM 1367 O O . ARG A 1 174 ? 9.516 -12.181 -6.055 1.00 96.38 174 ARG A O 1
ATOM 1374 N N . GLY A 1 175 ? 7.456 -12.294 -5.160 1.00 93.94 175 GLY A N 1
ATOM 1375 C CA . GLY A 1 175 ? 7.879 -12.802 -3.857 1.00 93.94 175 GLY A CA 1
ATOM 1376 C C . GLY A 1 175 ? 7.096 -14.039 -3.413 1.00 93.94 175 GLY A C 1
ATOM 1377 O O . GLY A 1 175 ? 6.302 -14.587 -4.188 1.00 93.94 175 GLY A O 1
ATOM 1378 N N . PRO A 1 176 ? 7.295 -14.487 -2.161 1.00 91.75 176 PRO A N 1
ATOM 1379 C CA . PRO A 1 176 ? 6.597 -15.636 -1.578 1.00 91.75 176 PRO A CA 1
ATOM 1380 C C . PRO A 1 176 ? 5.067 -15.538 -1.635 1.00 91.75 176 PRO A C 1
ATOM 1382 O O . PRO A 1 176 ? 4.391 -16.557 -1.769 1.00 91.75 176 PRO A O 1
ATOM 1385 N N . SER A 1 177 ? 4.514 -14.322 -1.582 1.00 91.19 177 SER A N 1
ATOM 1386 C CA . SER A 1 177 ? 3.068 -14.075 -1.632 1.00 91.19 177 SER A CA 1
ATOM 1387 C C . SER A 1 177 ? 2.503 -14.010 -3.058 1.00 91.19 177 SER A C 1
ATOM 1389 O O . SER A 1 177 ? 1.292 -13.836 -3.214 1.00 91.19 177 SER A O 1
ATOM 1391 N N . GLY A 1 178 ? 3.343 -14.129 -4.093 1.00 94.25 178 GLY A N 1
ATOM 1392 C CA . GLY A 1 178 ? 2.961 -14.074 -5.506 1.00 94.25 178 GLY A CA 1
ATOM 1393 C C . GLY A 1 178 ? 3.566 -12.886 -6.256 1.00 94.25 178 GLY A C 1
ATOM 1394 O O . GLY A 1 178 ? 4.499 -12.230 -5.786 1.00 94.25 178 GLY A O 1
ATOM 1395 N N . GLU A 1 179 ? 3.037 -12.618 -7.447 1.00 97.19 179 GLU A N 1
ATOM 1396 C CA . GLU A 1 179 ? 3.520 -11.536 -8.309 1.00 97.19 179 GLU A CA 1
ATOM 1397 C C . GLU A 1 179 ? 3.143 -10.164 -7.735 1.00 97.19 179 GLU A C 1
ATOM 1399 O O . GLU A 1 179 ? 2.107 -9.995 -7.078 1.00 97.19 179 GLU A O 1
ATOM 1404 N N . ASN A 1 180 ? 3.979 -9.156 -7.977 1.00 97.44 180 ASN A N 1
ATOM 1405 C CA . ASN A 1 180 ? 3.696 -7.806 -7.510 1.00 97.44 180 ASN A CA 1
ATOM 1406 C C . ASN A 1 180 ? 2.600 -7.122 -8.345 1.00 97.44 180 ASN A C 1
ATOM 1408 O O . ASN A 1 180 ? 1.810 -6.355 -7.790 1.00 97.44 180 ASN A O 1
ATOM 1412 N N . ARG A 1 181 ? 2.477 -7.446 -9.639 1.00 97.50 181 ARG A N 1
ATOM 1413 C CA . ARG A 1 181 ? 1.365 -6.959 -10.473 1.00 97.50 181 ARG A CA 1
ATOM 1414 C C . ARG A 1 181 ? -0.004 -7.415 -9.966 1.00 97.50 181 ARG A C 1
ATOM 1416 O O . ARG A 1 181 ? -0.935 -6.619 -9.947 1.00 97.50 181 ARG A O 1
ATOM 1423 N N . GLU A 1 182 ? -0.121 -8.653 -9.474 1.00 97.44 182 GLU A N 1
ATOM 1424 C CA . GLU A 1 182 ? -1.375 -9.163 -8.902 1.00 97.44 182 GLU A CA 1
ATOM 1425 C C . GLU A 1 182 ? -1.790 -8.340 -7.682 1.00 97.44 182 GLU A C 1
ATOM 1427 O O . GLU A 1 182 ? -2.966 -8.030 -7.510 1.00 97.44 182 GLU A O 1
ATOM 1432 N N . TYR A 1 183 ? -0.823 -7.947 -6.850 1.00 96.12 183 TYR A N 1
ATOM 1433 C CA . TYR A 1 183 ? -1.072 -7.046 -5.731 1.00 96.12 183 TYR A CA 1
ATOM 1434 C C . TYR A 1 183 ? -1.630 -5.698 -6.199 1.00 96.12 183 TYR A C 1
ATOM 1436 O O . TYR A 1 183 ? -2.676 -5.278 -5.705 1.00 96.12 183 TYR A O 1
ATOM 1444 N N . LEU A 1 184 ? -0.979 -5.058 -7.176 1.00 97.31 184 LEU A N 1
ATOM 1445 C CA . LEU A 1 184 ? -1.417 -3.767 -7.705 1.00 97.31 184 LEU A CA 1
ATOM 1446 C C . LEU A 1 184 ? -2.818 -3.860 -8.332 1.00 97.31 184 LEU A C 1
ATOM 1448 O O . LEU A 1 184 ? -3.676 -3.022 -8.063 1.00 97.31 184 LEU A O 1
ATOM 1452 N N . TYR A 1 185 ? -3.074 -4.890 -9.141 1.00 97.88 185 TYR A N 1
ATOM 1453 C CA . TYR A 1 185 ? -4.355 -5.068 -9.826 1.00 97.88 185 TYR A CA 1
ATOM 1454 C C . TYR A 1 185 ? -5.486 -5.350 -8.838 1.00 97.88 185 TYR A C 1
ATOM 1456 O O . TYR A 1 185 ? -6.542 -4.725 -8.927 1.00 97.88 185 TYR A O 1
ATOM 1464 N N . ASN A 1 186 ? -5.256 -6.220 -7.852 1.00 97.38 186 ASN A N 1
ATOM 1465 C CA . ASN A 1 186 ? -6.243 -6.494 -6.810 1.00 97.38 186 ASN A CA 1
ATOM 1466 C C . ASN A 1 186 ? -6.527 -5.255 -5.952 1.00 97.38 186 ASN A C 1
ATOM 1468 O O . ASN A 1 186 ? -7.681 -5.027 -5.592 1.00 97.38 186 ASN A O 1
ATOM 1472 N N . LEU A 1 187 ? -5.510 -4.438 -5.657 1.00 95.50 187 LEU A N 1
ATOM 1473 C CA . LEU A 1 187 ? -5.696 -3.168 -4.957 1.00 95.50 187 LEU A CA 1
ATOM 1474 C C . LEU A 1 187 ? -6.556 -2.200 -5.782 1.00 95.50 187 LEU A C 1
ATOM 1476 O O . LEU A 1 187 ? -7.534 -1.669 -5.263 1.00 95.50 187 LEU A O 1
ATOM 1480 N N . GLY A 1 188 ? -6.249 -2.016 -7.069 1.00 95.50 188 GLY A N 1
ATOM 1481 C CA . GLY A 1 188 ? -7.017 -1.132 -7.951 1.00 95.50 188 GLY A CA 1
ATOM 1482 C C . GLY A 1 188 ? -8.470 -1.581 -8.166 1.00 95.50 188 GLY A C 1
ATOM 1483 O O . GLY A 1 188 ? -9.377 -0.753 -8.248 1.00 95.50 188 GLY A O 1
ATOM 1484 N N . GLU A 1 189 ? -8.732 -2.888 -8.240 1.00 96.12 189 GLU A N 1
ATOM 1485 C CA . GLU A 1 189 ? -10.102 -3.427 -8.256 1.00 96.12 189 GLU A CA 1
ATOM 1486 C C . GLU A 1 189 ? -10.811 -3.209 -6.909 1.00 96.12 189 GLU A C 1
ATOM 1488 O O . GLU A 1 189 ? -11.955 -2.755 -6.880 1.00 96.12 189 GLU A O 1
ATOM 1493 N N . ALA A 1 190 ? -10.134 -3.466 -5.784 1.00 94.00 190 ALA A N 1
ATOM 1494 C CA . ALA A 1 190 ? -10.711 -3.275 -4.456 1.00 94.00 190 ALA A CA 1
ATOM 1495 C C . ALA A 1 190 ? -11.073 -1.806 -4.190 1.00 94.00 190 ALA A C 1
ATOM 1497 O O . ALA A 1 190 ? -12.182 -1.537 -3.734 1.00 94.00 190 ALA A O 1
ATOM 1498 N N . LEU A 1 191 ? -10.184 -0.862 -4.518 1.00 92.38 191 LEU A N 1
ATOM 1499 C CA . LEU A 1 191 ? -10.407 0.571 -4.311 1.00 92.38 191 LEU A CA 1
ATOM 1500 C C . LEU A 1 191 ? -11.587 1.096 -5.130 1.00 92.38 191 LEU A C 1
ATOM 1502 O O . LEU A 1 191 ? -12.428 1.801 -4.578 1.00 92.38 191 LEU A O 1
ATOM 1506 N N . ARG A 1 192 ? -11.726 0.699 -6.400 1.00 92.81 192 ARG A N 1
ATOM 1507 C CA . ARG A 1 192 ? -12.908 1.037 -7.221 1.00 92.81 192 ARG A CA 1
ATOM 1508 C C . ARG A 1 192 ? -14.189 0.352 -6.739 1.00 92.81 192 ARG A C 1
ATOM 1510 O O . ARG A 1 192 ? -15.286 0.840 -6.986 1.00 92.81 192 ARG A O 1
ATOM 1517 N N . GLY A 1 193 ? -14.066 -0.776 -6.042 1.00 91.00 193 GLY A N 1
ATOM 1518 C CA . GLY A 1 193 ? -15.192 -1.526 -5.487 1.00 91.00 193 GLY A CA 1
ATOM 1519 C C . GLY A 1 193 ? -15.789 -0.956 -4.193 1.00 91.00 193 GLY A C 1
ATOM 1520 O O . GLY A 1 193 ? -16.858 -1.414 -3.787 1.00 91.00 193 GLY A O 1
ATOM 1521 N N . LEU A 1 194 ? -15.141 0.013 -3.531 1.00 87.94 194 LEU A N 1
ATOM 1522 C CA . LEU A 1 194 ? -15.597 0.559 -2.240 1.00 87.94 194 LEU A CA 1
ATOM 1523 C C . LEU A 1 194 ? -16.826 1.483 -2.353 1.00 87.94 194 LEU A C 1
ATOM 1525 O O . LEU A 1 194 ? -17.578 1.625 -1.388 1.00 87.94 194 LEU A O 1
ATOM 1529 N N . GLY A 1 195 ? -17.057 2.107 -3.507 1.00 86.94 195 GLY A N 1
ATOM 1530 C CA . GLY A 1 195 ? -18.153 3.042 -3.728 1.00 86.94 195 GLY A CA 1
ATOM 1531 C C . GLY A 1 195 ? -18.086 3.724 -5.094 1.00 86.94 195 GLY A C 1
ATOM 1532 O O . GLY A 1 195 ? -17.129 3.590 -5.839 1.00 86.94 195 GLY A O 1
ATOM 1533 N N . ARG A 1 196 ? -19.123 4.494 -5.442 1.00 87.88 196 ARG A N 1
ATOM 1534 C CA . ARG A 1 196 ? -19.187 5.184 -6.746 1.00 87.88 196 ARG A CA 1
ATOM 1535 C C . ARG A 1 196 ? -18.084 6.232 -6.932 1.00 87.88 196 ARG A C 1
ATOM 1537 O O . ARG A 1 196 ? -17.678 6.489 -8.058 1.00 87.88 196 ARG A O 1
ATOM 1544 N N . GLU A 1 197 ? -17.676 6.870 -5.843 1.00 88.31 197 GLU A N 1
ATOM 1545 C CA . GLU A 1 197 ? -16.657 7.928 -5.825 1.00 88.31 197 GLU A CA 1
ATOM 1546 C C . GLU A 1 197 ? -15.308 7.415 -5.311 1.00 88.31 197 GLU A C 1
ATOM 1548 O O . GLU A 1 197 ? -14.398 8.208 -5.076 1.00 88.31 197 GLU A O 1
ATOM 1553 N N . SER A 1 198 ? -15.191 6.102 -5.089 1.00 90.75 198 SER A N 1
ATOM 1554 C CA . SER A 1 198 ? -13.956 5.502 -4.614 1.00 90.75 198 SER A CA 1
ATOM 1555 C C . SER A 1 198 ? -13.029 5.155 -5.768 1.00 90.75 198 SER A C 1
ATOM 1557 O O . SER A 1 198 ? -13.457 4.900 -6.892 1.00 90.75 198 SER A O 1
ATOM 1559 N N . GLY A 1 199 ? -11.743 5.139 -5.461 1.00 90.12 199 GLY A N 1
ATOM 1560 C CA . GLY A 1 199 ? -10.675 4.988 -6.431 1.00 90.12 199 GLY A CA 1
ATOM 1561 C C . GLY A 1 199 ? -9.432 5.686 -5.909 1.00 90.12 199 GLY A C 1
ATOM 1562 O O . GLY A 1 199 ? -9.461 6.318 -4.848 1.00 90.12 199 GLY A O 1
ATOM 1563 N N . ASP A 1 200 ? -8.349 5.544 -6.652 1.00 92.31 200 ASP A N 1
ATOM 1564 C CA . ASP A 1 200 ? -7.104 6.240 -6.371 1.00 92.31 200 ASP A CA 1
ATOM 1565 C C . ASP A 1 200 ? -6.367 6.493 -7.685 1.00 92.31 200 ASP A C 1
ATOM 1567 O O . ASP A 1 200 ? -6.053 5.550 -8.410 1.00 92.31 200 ASP A O 1
ATOM 1571 N N . GLU A 1 201 ? -6.125 7.765 -8.001 1.00 91.81 201 GLU A N 1
ATOM 1572 C CA . GLU A 1 201 ? -5.550 8.174 -9.286 1.00 91.81 201 GLU A CA 1
ATOM 1573 C C . GLU A 1 201 ? -4.137 7.613 -9.487 1.00 91.81 201 GLU A C 1
ATOM 1575 O O . GLU A 1 201 ? -3.811 7.163 -10.583 1.00 91.81 201 GLU A O 1
ATOM 1580 N N . HIS A 1 202 ? -3.320 7.568 -8.432 1.00 91.88 202 HIS A N 1
ATOM 1581 C CA . HIS A 1 202 ? -1.952 7.056 -8.504 1.00 91.88 202 HIS A CA 1
ATOM 1582 C C . HIS A 1 202 ? -1.952 5.539 -8.746 1.00 91.88 202 HIS A C 1
ATOM 1584 O O . HIS A 1 202 ? -1.225 5.029 -9.603 1.00 91.88 202 HIS A O 1
ATOM 1590 N N . VAL A 1 203 ? -2.797 4.793 -8.024 1.00 94.19 203 VAL A N 1
ATOM 1591 C CA . VAL A 1 203 ? -2.965 3.347 -8.241 1.00 94.19 203 VAL A CA 1
ATOM 1592 C C . VAL A 1 203 ? -3.508 3.076 -9.645 1.00 94.19 203 VAL A C 1
ATOM 1594 O O . VAL A 1 203 ? -3.003 2.188 -10.333 1.00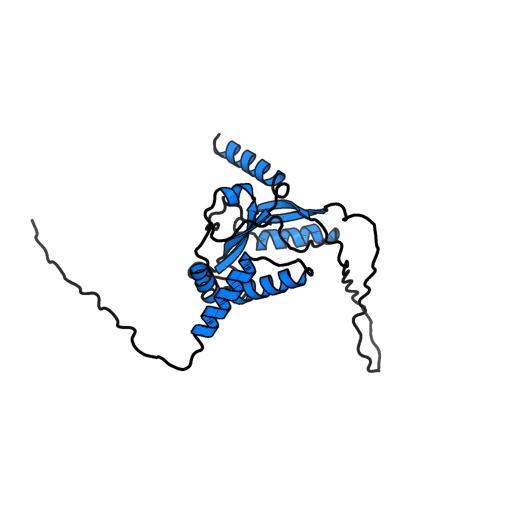 94.19 203 VAL A O 1
ATOM 1597 N N . GLU A 1 204 ? -4.511 3.829 -10.096 1.00 95.12 204 GLU A N 1
ATOM 1598 C CA . GLU A 1 204 ? -5.101 3.680 -11.428 1.00 95.12 204 GLU A CA 1
ATOM 1599 C C . GLU A 1 204 ? -4.102 3.993 -12.549 1.00 95.12 204 GLU A C 1
ATOM 1601 O O . GLU A 1 204 ? -4.045 3.248 -13.534 1.00 95.12 204 GLU A O 1
ATOM 1606 N N . ASP A 1 205 ? -3.264 5.021 -12.386 1.00 95.69 205 ASP A N 1
ATOM 1607 C CA . ASP A 1 205 ? -2.199 5.349 -13.334 1.00 95.69 205 ASP A CA 1
ATOM 1608 C C . ASP A 1 205 ? -1.172 4.213 -13.442 1.00 95.69 205 ASP A C 1
ATOM 1610 O O . ASP A 1 205 ? -0.839 3.770 -14.545 1.00 95.69 205 ASP A O 1
ATOM 1614 N N . LEU A 1 206 ? -0.725 3.659 -12.311 1.00 96.38 206 LEU A N 1
ATOM 1615 C CA . LEU A 1 206 ? 0.198 2.522 -12.312 1.00 96.38 206 LEU A CA 1
ATOM 1616 C C . LEU A 1 206 ? -0.421 1.265 -12.924 1.00 96.38 206 LEU A C 1
ATOM 1618 O O . LEU A 1 206 ? 0.252 0.569 -13.690 1.00 96.38 206 LEU A O 1
ATOM 1622 N N . VAL A 1 207 ? -1.695 0.971 -12.635 1.00 97.62 207 VAL A N 1
ATOM 1623 C CA . VAL A 1 207 ? -2.419 -0.150 -13.258 1.00 97.62 207 VAL A CA 1
ATOM 1624 C C . VAL A 1 207 ? -2.455 0.029 -14.775 1.00 97.62 207 VAL A C 1
ATOM 1626 O O . VAL A 1 207 ? -2.167 -0.918 -15.511 1.00 97.62 207 VAL A O 1
ATOM 1629 N N . ARG A 1 208 ? -2.779 1.236 -15.253 1.00 97.81 208 ARG A N 1
ATOM 1630 C CA . ARG A 1 208 ? -2.813 1.565 -16.683 1.00 97.81 208 ARG A CA 1
ATOM 1631 C C . ARG A 1 208 ? -1.445 1.354 -17.334 1.00 97.81 208 ARG A C 1
ATOM 1633 O O . ARG A 1 208 ? -1.367 0.641 -18.331 1.00 97.81 208 ARG A O 1
ATOM 1640 N N . ARG A 1 209 ? -0.372 1.899 -16.752 1.00 97.75 209 ARG A N 1
ATOM 1641 C CA . ARG A 1 209 ? 1.001 1.750 -17.273 1.00 97.75 209 ARG A CA 1
ATOM 1642 C C . ARG A 1 209 ? 1.454 0.297 -17.320 1.00 97.75 209 ARG A C 1
ATOM 1644 O O . ARG A 1 209 ? 2.047 -0.117 -18.311 1.00 97.75 209 ARG A O 1
ATOM 1651 N N . CYS A 1 210 ? 1.160 -0.484 -16.279 1.00 97.88 210 CYS A N 1
ATOM 1652 C CA . CYS A 1 210 ? 1.496 -1.906 -16.263 1.00 97.88 210 CYS A CA 1
ATOM 1653 C C . CYS A 1 210 ? 0.818 -2.643 -17.428 1.00 97.88 210 CYS A C 1
ATOM 1655 O O . CYS A 1 210 ? 1.486 -3.343 -18.186 1.00 97.88 210 CYS A O 1
ATOM 1657 N N . ARG A 1 211 ? -0.483 -2.403 -17.639 1.00 97.75 211 ARG A N 1
ATOM 1658 C CA . ARG A 1 211 ? -1.237 -3.004 -18.749 1.00 97.75 211 ARG A CA 1
ATOM 1659 C C . ARG A 1 211 ? -0.721 -2.575 -20.124 1.00 97.75 211 ARG A C 1
ATOM 1661 O O . ARG A 1 211 ? -0.716 -3.384 -21.046 1.00 97.75 211 ARG A O 1
ATOM 1668 N N . GLU A 1 212 ? -0.294 -1.324 -20.279 1.00 97.31 212 GLU A N 1
ATOM 1669 C CA . GLU A 1 212 ? 0.296 -0.823 -21.530 1.00 97.31 212 GLU A CA 1
ATOM 1670 C C . GLU A 1 212 ? 1.633 -1.499 -21.854 1.00 97.31 212 GLU A C 1
ATOM 1672 O O . GLU A 1 212 ? 1.861 -1.872 -23.005 1.00 97.31 212 GLU A O 1
ATOM 1677 N N . ILE A 1 213 ? 2.492 -1.705 -20.849 1.00 96.56 213 ILE A N 1
ATOM 1678 C CA . ILE A 1 213 ? 3.761 -2.430 -21.012 1.00 96.56 213 ILE A CA 1
ATOM 1679 C C . ILE A 1 213 ? 3.489 -3.883 -21.419 1.00 96.56 213 ILE A C 1
ATOM 1681 O O . ILE A 1 213 ? 4.037 -4.347 -22.416 1.00 96.56 213 ILE A O 1
ATOM 1685 N N . GLU A 1 214 ? 2.586 -4.572 -20.715 1.00 95.62 214 GLU A N 1
ATOM 1686 C CA . GLU A 1 214 ? 2.204 -5.957 -21.031 1.00 95.62 214 GLU A CA 1
ATOM 1687 C C . GLU A 1 214 ? 1.616 -6.089 -22.449 1.00 95.62 214 GLU A C 1
ATOM 1689 O O . GLU A 1 214 ? 1.911 -7.047 -23.164 1.00 95.62 214 GLU A O 1
ATOM 1694 N N . ALA A 1 215 ? 0.813 -5.114 -22.893 1.00 93.81 215 ALA A N 1
ATOM 1695 C CA . ALA A 1 215 ? 0.256 -5.090 -24.246 1.00 93.81 215 ALA A CA 1
ATOM 1696 C C . ALA A 1 215 ? 1.321 -4.824 -25.326 1.00 93.81 215 ALA A C 1
ATOM 1698 O O . ALA A 1 215 ? 1.227 -5.370 -26.426 1.00 93.81 215 ALA A O 1
ATOM 1699 N N . GLY A 1 216 ? 2.333 -4.005 -25.020 1.00 87.06 216 GLY A N 1
ATOM 1700 C CA . GLY A 1 216 ? 3.461 -3.722 -25.912 1.00 87.06 216 GLY A CA 1
ATOM 1701 C C . GLY A 1 216 ? 4.434 -4.896 -26.064 1.00 87.06 216 GLY A C 1
ATOM 1702 O O . GLY A 1 216 ? 5.002 -5.080 -27.139 1.00 87.06 216 GLY A O 1
ATOM 1703 N N . GLU A 1 217 ? 4.587 -5.723 -25.029 1.00 66.38 217 GLU A N 1
ATOM 1704 C CA . GLU A 1 217 ? 5.430 -6.930 -25.048 1.00 66.38 217 GLU A CA 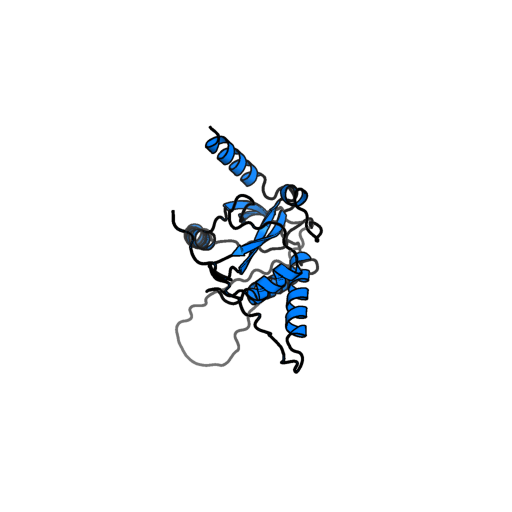1
ATOM 1705 C C . GLU A 1 217 ? 4.741 -8.143 -25.715 1.00 66.38 217 GLU A C 1
ATOM 1707 O O . GLU A 1 217 ? 5.407 -9.108 -26.086 1.00 66.38 217 GLU A O 1
ATOM 1712 N N . GLY A 1 218 ? 3.420 -8.084 -25.932 1.00 49.81 218 GLY A N 1
ATOM 1713 C CA . GLY A 1 218 ? 2.607 -9.148 -26.543 1.00 49.81 218 GLY A CA 1
ATOM 1714 C C . GLY A 1 218 ? 2.417 -9.082 -28.069 1.00 49.81 218 GLY A C 1
ATOM 1715 O O . GLY A 1 218 ? 1.617 -9.847 -28.612 1.00 49.81 218 GLY A O 1
ATOM 1716 N N . GLY A 1 219 ? 3.099 -8.179 -28.783 1.00 38.19 219 GLY A N 1
ATOM 1717 C CA . GLY A 1 219 ? 3.039 -8.100 -30.251 1.00 38.19 219 GLY A CA 1
ATOM 1718 C C . GLY A 1 219 ? 3.776 -9.265 -30.941 1.00 38.19 219 GLY A C 1
ATOM 1719 O O . GLY A 1 219 ? 4.816 -9.706 -30.447 1.00 38.19 219 GLY A O 1
ATOM 1720 N N . PRO A 1 220 ? 3.297 -9.790 -32.089 1.00 46.84 220 PRO A N 1
ATOM 1721 C CA . PRO A 1 220 ? 3.961 -10.901 -32.756 1.00 46.84 220 PRO A CA 1
ATOM 1722 C C . PRO A 1 220 ? 5.272 -10.430 -33.402 1.00 46.84 220 PRO A C 1
ATOM 1724 O O . PRO A 1 220 ? 5.256 -9.779 -34.439 1.00 46.84 220 PRO A O 1
ATOM 1727 N N . GLY A 1 221 ? 6.396 -10.826 -32.802 1.00 47.97 221 GLY A N 1
ATOM 1728 C CA . GLY A 1 221 ? 7.673 -11.049 -33.481 1.00 47.97 221 GLY A CA 1
ATOM 1729 C C . GLY A 1 221 ? 8.479 -9.819 -33.900 1.00 47.97 221 GLY A C 1
ATOM 1730 O O . GLY A 1 221 ? 8.339 -9.339 -35.016 1.00 47.97 221 GLY A O 1
ATOM 1731 N N . SER A 1 222 ? 9.463 -9.472 -33.069 1.00 40.34 222 SER A N 1
ATOM 1732 C CA . SER A 1 222 ? 10.753 -8.933 -33.520 1.00 40.34 222 SER A CA 1
ATOM 1733 C C . SER A 1 222 ? 11.851 -9.476 -32.608 1.00 40.34 222 SER A C 1
ATOM 1735 O O . SER A 1 222 ? 12.367 -8.778 -31.740 1.00 40.34 222 SER A O 1
ATOM 1737 N N . GLY A 1 223 ? 12.171 -10.761 -32.760 1.00 45.19 223 GLY A N 1
ATOM 1738 C CA . GLY A 1 223 ? 13.472 -11.248 -32.328 1.00 45.19 223 GLY A CA 1
ATOM 1739 C C . GLY A 1 223 ? 14.515 -10.727 -33.306 1.00 45.19 223 GLY A C 1
ATOM 1740 O O . GLY A 1 223 ? 14.489 -11.142 -34.457 1.00 45.19 223 GLY A O 1
ATOM 1741 N N . ASP A 1 224 ? 15.374 -9.810 -32.863 1.00 40.31 224 ASP A N 1
ATOM 1742 C CA . ASP A 1 224 ? 16.806 -9.834 -33.173 1.00 40.31 224 ASP A CA 1
ATOM 1743 C C . ASP A 1 224 ? 17.563 -8.746 -32.393 1.00 40.31 224 ASP A C 1
ATOM 1745 O O . ASP A 1 224 ? 17.122 -7.600 -32.320 1.00 40.31 224 ASP A O 1
ATOM 1749 N N . GLY A 1 225 ? 18.740 -9.103 -31.866 1.00 32.41 225 GLY A N 1
ATOM 1750 C CA . GLY A 1 225 ? 19.819 -8.137 -31.639 1.00 32.41 225 GLY A CA 1
ATOM 1751 C C . GLY A 1 225 ? 20.124 -7.674 -30.209 1.00 32.41 225 GLY A C 1
ATOM 1752 O O . GLY A 1 225 ? 20.293 -6.477 -30.000 1.00 32.41 225 GLY A O 1
ATOM 1753 N N . PHE A 1 226 ? 20.322 -8.576 -29.239 1.00 32.62 226 PHE A N 1
ATOM 1754 C CA . PHE A 1 226 ? 21.242 -8.250 -28.135 1.00 32.62 226 PHE A CA 1
ATOM 1755 C C . PHE A 1 226 ? 22.675 -8.456 -28.643 1.00 32.62 226 PHE A C 1
ATOM 1757 O O . PHE A 1 226 ? 23.181 -9.577 -28.689 1.00 32.62 226 PHE A O 1
ATOM 1764 N N . VAL A 1 227 ? 23.314 -7.370 -29.085 1.00 35.12 227 VAL A N 1
ATOM 1765 C CA . VAL A 1 227 ? 24.757 -7.349 -29.341 1.00 35.12 227 VAL A CA 1
ATOM 1766 C C . VAL A 1 227 ? 25.454 -7.349 -27.986 1.00 35.12 227 VAL A C 1
ATOM 1768 O O . VAL A 1 227 ? 25.299 -6.433 -27.183 1.00 35.12 227 VAL A O 1
ATOM 1771 N N . GLN A 1 228 ? 26.202 -8.414 -27.732 1.00 35.47 228 GLN A N 1
ATOM 1772 C CA . GLN A 1 228 ? 27.116 -8.532 -26.609 1.00 35.47 228 GLN A CA 1
ATOM 1773 C C . GLN A 1 228 ? 28.331 -7.639 -26.905 1.00 35.47 228 GLN A C 1
ATOM 1775 O O . GLN A 1 228 ? 29.200 -8.019 -27.689 1.00 35.47 228 GLN A O 1
ATOM 1780 N N . GLU A 1 229 ? 28.384 -6.432 -26.335 1.00 35.72 229 GLU A N 1
ATOM 1781 C CA . GLU A 1 229 ? 29.622 -5.648 -26.345 1.00 35.72 229 GLU A CA 1
ATOM 1782 C C . GLU A 1 229 ? 30.646 -6.333 -25.437 1.00 35.72 229 GLU A C 1
ATOM 1784 O O . GLU A 1 229 ? 30.480 -6.448 -24.221 1.00 35.72 229 GLU A O 1
ATOM 1789 N N . GLY A 1 230 ? 31.685 -6.864 -26.080 1.00 29.92 230 GLY A N 1
ATOM 1790 C CA . GLY A 1 230 ? 32.820 -7.500 -25.439 1.00 29.92 230 GLY A CA 1
ATOM 1791 C C . GLY A 1 230 ? 33.624 -6.501 -24.616 1.00 29.92 230 GLY A C 1
ATOM 1792 O O . GLY A 1 230 ? 34.011 -5.435 -25.091 1.00 29.92 230 GLY A O 1
ATOM 1793 N N . VAL A 1 231 ? 33.919 -6.898 -23.382 1.00 35.53 231 VAL A N 1
ATOM 1794 C CA . VAL A 1 231 ? 34.929 -6.266 -22.538 1.00 35.53 231 VAL A CA 1
ATOM 1795 C C . VAL A 1 231 ? 36.287 -6.459 -23.217 1.00 35.53 231 VAL A C 1
ATOM 1797 O O . VAL A 1 231 ? 36.777 -7.581 -23.326 1.00 35.53 231 VAL A O 1
ATOM 1800 N N . GLN A 1 232 ? 36.887 -5.372 -23.704 1.00 33.62 232 GLN A N 1
ATOM 1801 C CA . GLN A 1 232 ? 38.298 -5.362 -24.077 1.00 33.62 232 GLN A CA 1
ATOM 1802 C C . GLN A 1 232 ? 39.139 -5.315 -22.799 1.00 33.62 232 GLN A C 1
ATOM 1804 O O . GLN A 1 232 ? 39.279 -4.269 -22.168 1.00 33.62 232 GLN A O 1
ATOM 1809 N N . GLU A 1 233 ? 39.715 -6.460 -22.439 1.00 36.38 233 GLU A N 1
ATOM 1810 C CA . GLU A 1 233 ? 40.928 -6.513 -21.630 1.00 36.38 233 GLU A CA 1
ATOM 1811 C C . GLU A 1 233 ? 42.057 -5.814 -22.402 1.00 36.38 233 GLU A C 1
ATOM 1813 O O . GLU A 1 233 ? 42.483 -6.271 -23.463 1.00 36.38 233 GLU A O 1
ATOM 1818 N N . GLN A 1 234 ? 42.563 -4.708 -21.862 1.00 38.19 234 GLN A N 1
ATOM 1819 C CA . GLN A 1 234 ? 43.927 -4.268 -22.136 1.00 38.19 234 GLN A CA 1
ATOM 1820 C C . GLN A 1 234 ? 44.711 -4.347 -20.835 1.00 38.19 234 GLN A C 1
ATOM 1822 O O . GLN A 1 234 ? 44.516 -3.554 -19.914 1.00 38.19 234 GLN A O 1
ATOM 1827 N N . GLY A 1 235 ? 45.579 -5.355 -20.776 1.00 32.66 235 GLY A N 1
ATOM 1828 C CA . GLY A 1 235 ? 46.642 -5.438 -19.794 1.00 32.66 235 GLY A CA 1
ATOM 1829 C C . GLY A 1 235 ? 47.657 -4.319 -20.002 1.00 32.66 235 GLY A C 1
ATOM 1830 O O . GLY A 1 235 ? 47.994 -3.959 -21.130 1.00 32.66 235 GLY A O 1
ATOM 1831 N N . LEU A 1 236 ? 48.161 -3.798 -18.889 1.00 38.84 236 LEU A N 1
ATOM 1832 C CA . LEU A 1 236 ? 49.438 -3.106 -18.830 1.00 38.84 236 LEU A CA 1
ATOM 1833 C C . LEU A 1 236 ? 50.268 -3.795 -17.748 1.00 38.84 236 LEU A C 1
ATOM 1835 O O . LEU A 1 236 ? 49.979 -3.692 -16.556 1.00 38.84 236 LEU A O 1
ATOM 1839 N N . GLU A 1 237 ? 51.251 -4.554 -18.227 1.00 39.97 237 GLU A N 1
ATOM 1840 C CA . GLU A 1 237 ? 52.377 -5.108 -17.483 1.00 39.97 237 GLU A CA 1
ATOM 1841 C C . GLU A 1 237 ? 53.206 -4.003 -16.808 1.00 39.97 237 GLU A C 1
ATOM 1843 O O . GLU A 1 237 ? 53.507 -2.968 -17.400 1.00 39.97 237 GLU A O 1
ATOM 1848 N N . GLU A 1 238 ? 53.547 -4.287 -15.552 1.00 39.28 238 GLU A N 1
ATOM 1849 C CA . GLU A 1 238 ? 54.852 -4.145 -14.896 1.00 39.28 238 GLU A CA 1
ATOM 1850 C C . GLU A 1 238 ? 55.795 -2.985 -15.275 1.00 39.28 238 GLU A C 1
ATOM 1852 O O . GLU A 1 238 ? 56.354 -2.904 -16.368 1.00 39.28 238 GLU A O 1
ATOM 1857 N N . ALA A 1 239 ? 56.157 -2.205 -14.251 1.00 35.81 239 ALA A N 1
ATOM 1858 C CA . ALA A 1 239 ? 57.522 -1.713 -14.094 1.00 35.81 239 ALA A CA 1
ATOM 1859 C C . ALA A 1 239 ? 57.919 -1.741 -12.609 1.00 35.81 239 ALA A C 1
ATOM 1861 O O . ALA A 1 239 ? 57.469 -0.938 -11.794 1.00 35.81 239 ALA A O 1
ATOM 1862 N N . GLU A 1 240 ? 58.763 -2.715 -12.286 1.00 46.03 240 GLU A N 1
ATOM 1863 C CA . GLU A 1 240 ? 59.486 -2.903 -11.034 1.00 46.03 240 GLU A CA 1
ATOM 1864 C C . GLU A 1 240 ? 60.650 -1.893 -10.926 1.00 46.03 240 GLU A C 1
ATOM 1866 O O . GLU A 1 240 ? 61.513 -1.856 -11.809 1.00 46.03 240 GLU A O 1
ATOM 1871 N N . LYS A 1 241 ? 60.679 -1.083 -9.855 1.00 36.97 241 LYS A N 1
ATOM 1872 C CA . LYS A 1 241 ? 61.852 -0.781 -9.000 1.00 36.97 241 LYS A CA 1
ATOM 1873 C C . LYS A 1 241 ? 61.541 0.239 -7.908 1.00 36.97 241 LYS A C 1
ATOM 1875 O O . LYS A 1 241 ? 60.977 1.305 -8.233 1.00 36.97 241 LYS A O 1
#

Radius of gyration: 24.61 Å; chains: 1; bounding box: 94×56×58 Å

InterPro domains:
  IPR006840 Glutathione-specific gamma-glutamylcyclotransferase [PF04752] (29-210)
  IPR006840 Glutathione-specific gamma-glutamylcyclotransferase [PTHR12192] (30-216)

Foldseek 3Di:
DVVVVVVVVVVVCQACPAPAAKDKDWWWADAAAFHPVQIATDIFIDGPVVVVVADAPDDRDRYADDDADDDPPVCVVVVVVVVCVVLVQQWDKHKHWDFDDLPWDFDDDDDDDPDDDDDDDDDDPDDDGDTDNDDDPDGDGTDTGIDTGNYCPRPRGPGYDDLLVNLVSQQPGGHPNGGSLVVLVVVQVVQVVRDVPGGDPSSVSSNVSNVVVVVVVPDPDDDDDPDDDDDDDDDDDDDDD

pLDDT: mean 71.2, std 23.1, range [29.92, 97.88]

Organism: Leptosphaeria maculans (strain JN3 / isolate v23.1.3 / race Av1-4-5-6-7-8) (NCBI:txid985895)

Secondary structure (DSSP, 8-state):
-HHHHHHHHHHHHHHHTTSS-EEEEEEEESSSSS-SSS-EEEEEEEEHHHHTTS--SSPP-S----------GGGHHHHHHHHHHHTTTTEEEEEEEE---SS---------------------------------SSPPPPEEEEEEEE-TTSTT------HHHHHHHHHH-EETTEEHHHHHHHHHHHHHHT-TT---HHHHHHHHHHHHHHHHHTSS---------------------

Sequence (241 aa):
MAQAETDEQHAHEIEAFGEKDDFWIFGYGEDHRGTPEAPGRVVTLISKEHWDTLEDTHQATHRVWGAAYHIPRPKVAQVREYLDIREINGYSIQFTPFHPTSSTSTTITSHSTSVDATEAQQTSAGIRRHSTISLTPGAPPPIRCLVYIGLPSNPQFLGPQDPNMLARRILASRGPSGENREYLYNLGEALRGLGRESGDEHVEDLVRRCREIEAGEGGPGSGDGFVQEGVQEQGLEEAEK